Protein AF-A0AAJ5Z6G5-F1 (afdb_monomer)

Structure (mmCIF, N/CA/C/O backbone):
data_AF-A0AAJ5Z6G5-F1
#
_entry.id   AF-A0AAJ5Z6G5-F1
#
loop_
_atom_site.group_PDB
_atom_site.id
_atom_site.type_symbol
_atom_site.label_atom_id
_atom_site.label_alt_id
_atom_site.label_comp_id
_atom_site.label_asym_id
_atom_site.label_entity_id
_atom_site.label_seq_id
_atom_site.pdbx_PDB_ins_code
_atom_site.Cartn_x
_atom_site.Cartn_y
_atom_site.Cartn_z
_atom_site.occupancy
_atom_site.B_iso_or_equiv
_atom_site.auth_seq_id
_atom_site.auth_comp_id
_atom_site.auth_asym_id
_atom_site.auth_atom_id
_atom_site.pdbx_PDB_model_num
ATOM 1 N N . MET A 1 1 ? 10.972 -10.904 -25.137 1.00 47.44 1 MET A N 1
ATOM 2 C CA . MET A 1 1 ? 9.765 -10.351 -24.489 1.00 47.44 1 MET A CA 1
ATOM 3 C C . MET A 1 1 ? 9.739 -8.868 -24.802 1.00 47.44 1 MET A C 1
ATOM 5 O O . MET A 1 1 ? 10.786 -8.245 -24.732 1.00 47.44 1 MET A O 1
ATOM 9 N N . THR A 1 2 ? 8.621 -8.357 -25.310 1.00 58.56 2 THR A N 1
ATOM 10 C CA . THR A 1 2 ? 8.511 -7.000 -25.865 1.00 58.56 2 THR A CA 1
ATOM 11 C C . THR A 1 2 ? 7.917 -6.058 -24.829 1.00 58.56 2 THR A C 1
ATOM 13 O O . THR A 1 2 ? 6.742 -6.207 -24.490 1.00 58.56 2 THR A O 1
ATOM 16 N N . GLY A 1 3 ? 8.711 -5.098 -24.359 1.00 73.94 3 GLY A N 1
ATOM 17 C CA . GLY A 1 3 ? 8.247 -4.015 -23.501 1.00 73.94 3 GLY A CA 1
ATOM 18 C C . GLY A 1 3 ? 7.084 -3.230 -24.110 1.00 73.94 3 GLY A C 1
ATOM 19 O O . GLY A 1 3 ? 6.795 -3.304 -25.309 1.00 73.94 3 GLY A O 1
ATOM 20 N N . LEU A 1 4 ? 6.389 -2.469 -23.266 1.00 88.12 4 LEU A N 1
ATOM 21 C CA . LEU A 1 4 ? 5.262 -1.645 -23.700 1.00 88.12 4 LEU A CA 1
ATOM 22 C C . LEU A 1 4 ? 5.714 -0.627 -24.755 1.00 88.12 4 LEU A C 1
ATOM 24 O O . LEU A 1 4 ? 6.690 0.097 -24.558 1.00 88.12 4 LEU A O 1
ATOM 28 N N . THR A 1 5 ? 4.960 -0.508 -25.847 1.00 91.00 5 THR A N 1
ATOM 29 C CA . THR A 1 5 ? 5.143 0.576 -26.826 1.00 91.00 5 THR A CA 1
ATOM 30 C C . THR A 1 5 ? 4.895 1.940 -26.177 1.00 91.00 5 THR A C 1
ATOM 32 O O . THR A 1 5 ? 4.107 2.042 -25.236 1.00 91.00 5 THR A O 1
ATOM 35 N N . ALA A 1 6 ? 5.473 3.017 -26.721 1.00 90.56 6 ALA A N 1
ATOM 36 C CA . ALA A 1 6 ? 5.254 4.376 -26.209 1.00 90.56 6 ALA A CA 1
ATOM 37 C C . ALA A 1 6 ? 3.757 4.724 -26.076 1.00 90.56 6 ALA A C 1
ATOM 39 O O . ALA A 1 6 ? 3.320 5.249 -25.057 1.00 90.56 6 ALA A O 1
ATOM 40 N N . ARG A 1 7 ? 2.933 4.328 -27.058 1.00 94.00 7 ARG A N 1
ATOM 41 C CA . ARG A 1 7 ? 1.475 4.523 -27.013 1.00 94.00 7 ARG A CA 1
ATOM 42 C C . ARG A 1 7 ? 0.808 3.743 -25.875 1.00 94.00 7 ARG A C 1
ATOM 44 O O . ARG A 1 7 ? -0.137 4.248 -25.274 1.00 94.00 7 ARG A O 1
ATOM 51 N N . GLN A 1 8 ? 1.251 2.517 -25.595 1.00 94.06 8 GLN A N 1
ATOM 52 C CA . GLN A 1 8 ? 0.741 1.732 -24.465 1.00 94.06 8 GLN A CA 1
ATOM 53 C C . GLN A 1 8 ? 1.164 2.346 -23.129 1.00 94.06 8 GLN A C 1
ATOM 55 O O . GLN A 1 8 ? 0.327 2.442 -22.238 1.00 94.06 8 GLN A O 1
ATOM 60 N N . GLN A 1 9 ? 2.408 2.822 -23.017 1.00 93.56 9 GLN A N 1
ATOM 61 C CA . GLN A 1 9 ? 2.898 3.514 -21.823 1.00 93.56 9 GLN A CA 1
ATOM 62 C C . GLN A 1 9 ? 2.084 4.783 -21.541 1.00 93.56 9 GLN A C 1
ATOM 64 O O . GLN A 1 9 ? 1.585 4.944 -20.433 1.00 93.56 9 GLN A O 1
ATOM 69 N N . SER A 1 10 ? 1.844 5.635 -22.545 1.00 95.38 10 SER A N 1
ATOM 70 C CA . SER A 1 10 ? 1.017 6.839 -22.367 1.00 95.38 10 SER A CA 1
ATOM 71 C C . SER A 1 10 ? -0.416 6.511 -21.941 1.00 95.38 10 SER A C 1
ATOM 73 O O . SER A 1 10 ? -0.965 7.173 -21.067 1.00 95.38 10 SER A O 1
ATOM 75 N N . ARG A 1 11 ? -1.030 5.471 -22.521 1.00 96.56 11 ARG A N 1
ATOM 76 C CA . ARG A 1 11 ? -2.377 5.030 -22.118 1.00 96.56 11 ARG A CA 1
ATOM 77 C C . ARG A 1 11 ? -2.408 4.493 -20.689 1.00 96.56 11 ARG A C 1
ATOM 79 O O . ARG A 1 11 ? -3.388 4.728 -19.992 1.00 96.56 11 ARG A O 1
ATOM 86 N N . LEU A 1 12 ? -1.364 3.776 -20.278 1.00 95.62 12 LEU A N 1
ATOM 87 C CA . LEU A 1 12 ? -1.222 3.263 -18.919 1.00 95.62 12 LEU A CA 1
ATOM 88 C C . LEU A 1 12 ? -1.088 4.408 -17.910 1.00 95.62 12 LEU A C 1
ATOM 90 O O . LEU A 1 12 ? -1.819 4.412 -16.928 1.00 95.62 12 LEU A O 1
ATOM 94 N N . VAL A 1 13 ? -0.233 5.398 -18.192 1.00 96.81 13 VAL A N 1
ATOM 95 C CA . VAL A 1 13 ? -0.096 6.625 -17.384 1.00 96.81 13 VAL A CA 1
ATOM 96 C C . VAL A 1 13 ? -1.446 7.320 -17.233 1.00 96.81 13 VAL A C 1
ATOM 98 O O . VAL A 1 13 ? -1.912 7.511 -16.119 1.00 96.81 13 VAL A O 1
ATOM 101 N N . MET A 1 14 ? -2.133 7.608 -18.345 1.00 97.38 14 MET A N 1
ATOM 102 C CA . MET A 1 14 ? -3.446 8.266 -18.304 1.00 97.38 14 MET A CA 1
ATOM 103 C C . MET A 1 14 ? -4.472 7.486 -17.475 1.00 97.38 14 MET A C 1
ATOM 105 O O . MET A 1 14 ? -5.251 8.084 -16.739 1.00 97.38 14 MET A O 1
ATOM 109 N N . TYR A 1 15 ? -4.489 6.157 -17.607 1.00 97.00 15 TYR A N 1
ATOM 110 C CA . TYR A 1 15 ? -5.384 5.303 -16.832 1.00 97.00 15 TYR A CA 1
ATOM 111 C C . TYR A 1 15 ? -5.065 5.360 -15.334 1.00 97.00 15 TYR A C 1
ATOM 113 O O . TYR A 1 15 ? -5.980 5.506 -14.527 1.00 97.00 15 TYR A O 1
ATOM 121 N N . LEU A 1 16 ? -3.786 5.242 -14.965 1.00 96.88 16 LEU A N 1
ATOM 122 C CA . LEU A 1 16 ? -3.355 5.244 -13.568 1.00 96.88 16 LEU A CA 1
ATOM 123 C C . LEU A 1 16 ? -3.568 6.617 -12.923 1.00 96.88 16 LEU A C 1
ATOM 125 O O . LEU A 1 16 ? -4.100 6.679 -11.819 1.00 96.88 16 LEU A O 1
ATOM 129 N N . ASP A 1 17 ? -3.252 7.708 -13.619 1.00 97.81 17 ASP A N 1
ATOM 130 C CA . ASP A 1 17 ? -3.491 9.068 -13.127 1.00 97.81 17 ASP A CA 1
ATOM 131 C C . ASP A 1 17 ? -4.982 9.332 -12.887 1.00 97.81 17 ASP A C 1
ATOM 133 O O . ASP A 1 17 ? -5.357 9.855 -11.836 1.00 97.81 17 ASP A O 1
ATOM 137 N N . ASP A 1 18 ? -5.850 8.928 -13.819 1.00 97.88 18 ASP A N 1
ATOM 138 C CA . ASP A 1 18 ? -7.299 9.047 -13.641 1.00 97.88 18 ASP A CA 1
ATOM 139 C C . ASP A 1 18 ? -7.808 8.180 -12.480 1.00 97.88 18 ASP A C 1
ATOM 141 O O . ASP A 1 18 ? -8.630 8.629 -11.678 1.00 97.88 18 ASP A O 1
ATOM 145 N N . ALA A 1 19 ? -7.309 6.948 -12.351 1.00 96.56 19 ALA A N 1
ATOM 146 C CA . ALA A 1 19 ? -7.708 6.048 -11.275 1.00 96.56 19 ALA A CA 1
ATOM 147 C C . ALA A 1 19 ? -7.301 6.588 -9.892 1.00 96.56 19 ALA A C 1
ATOM 149 O O . ALA A 1 19 ? -8.124 6.604 -8.974 1.00 96.56 19 ALA A O 1
ATOM 150 N N . LEU A 1 20 ? -6.080 7.114 -9.756 1.00 95.31 20 LEU A N 1
ATOM 151 C CA . LEU A 1 20 ? -5.605 7.738 -8.518 1.00 95.31 20 LEU A CA 1
ATOM 152 C C . LEU A 1 20 ? -6.341 9.043 -8.207 1.00 95.31 20 LEU A C 1
ATOM 154 O O . LEU A 1 20 ? -6.686 9.300 -7.054 1.00 95.31 20 LEU A O 1
ATOM 158 N N . LEU A 1 21 ? -6.661 9.845 -9.223 1.00 96.50 21 LEU A N 1
ATOM 159 C CA . LEU A 1 21 ? -7.467 11.050 -9.044 1.00 96.50 21 LEU A CA 1
ATOM 160 C C . LEU A 1 21 ? -8.891 10.717 -8.580 1.00 96.50 21 LEU A C 1
ATOM 162 O O . LEU A 1 21 ? -9.438 11.407 -7.714 1.00 96.50 21 LEU A O 1
ATOM 166 N N . ARG A 1 22 ? -9.500 9.657 -9.126 1.00 95.94 22 ARG A N 1
ATOM 167 C CA . ARG A 1 22 ? -10.795 9.147 -8.655 1.00 95.94 22 ARG A CA 1
ATOM 168 C C . ARG A 1 22 ? -10.715 8.685 -7.205 1.00 95.94 22 ARG A C 1
ATOM 170 O O . ARG A 1 22 ? -11.597 9.047 -6.428 1.00 95.94 22 ARG A O 1
ATOM 177 N N . MET A 1 23 ? -9.652 7.971 -6.837 1.00 96.56 23 MET A N 1
ATOM 178 C CA . MET A 1 23 ? -9.413 7.531 -5.462 1.00 96.56 23 MET A CA 1
ATOM 179 C C . MET A 1 23 ? -9.305 8.721 -4.498 1.00 96.56 23 MET A C 1
ATOM 181 O O . MET A 1 23 ? -10.025 8.778 -3.505 1.00 96.56 23 MET A O 1
ATOM 185 N N . ALA A 1 24 ? -8.501 9.732 -4.839 1.00 95.12 24 ALA A N 1
ATOM 186 C CA . ALA A 1 24 ? -8.328 10.936 -4.026 1.00 95.12 24 ALA A CA 1
ATOM 187 C C . ALA A 1 24 ? -9.642 11.715 -3.833 1.00 95.12 24 ALA A C 1
ATOM 189 O O . ALA A 1 24 ? -9.980 12.115 -2.718 1.00 95.12 24 ALA A O 1
ATOM 190 N N . ARG A 1 25 ? -10.426 11.897 -4.905 1.00 95.69 25 ARG A N 1
ATOM 191 C CA . ARG A 1 25 ? -11.738 12.566 -4.834 1.00 95.69 25 ARG A CA 1
ATOM 192 C C . ARG A 1 25 ? -12.724 11.793 -3.966 1.00 95.69 25 ARG A C 1
ATOM 194 O O . ARG A 1 25 ? -13.440 12.397 -3.173 1.00 95.69 25 ARG A O 1
ATOM 201 N N . ALA A 1 26 ? -12.770 10.473 -4.118 1.00 95.81 26 ALA A N 1
ATOM 202 C CA . ALA A 1 26 ? -13.645 9.624 -3.322 1.00 95.81 26 ALA A CA 1
ATOM 203 C C . ALA A 1 26 ? -13.245 9.643 -1.836 1.00 95.81 26 ALA A C 1
ATOM 205 O O . ALA A 1 26 ? -14.113 9.735 -0.973 1.00 95.81 26 ALA A O 1
ATOM 206 N N . PHE A 1 27 ? -11.944 9.664 -1.537 1.00 96.12 27 PHE A N 1
ATOM 207 C CA . PHE A 1 27 ? -11.436 9.780 -0.171 1.00 96.12 27 PHE A CA 1
ATOM 208 C C . PHE A 1 27 ? -11.771 11.134 0.471 1.00 96.12 27 PHE A C 1
ATOM 210 O O . PHE A 1 27 ? -12.129 11.191 1.647 1.00 96.12 27 PHE A O 1
ATOM 217 N N . GLN A 1 28 ? -11.704 12.239 -0.279 1.00 95.06 28 GLN A N 1
ATOM 218 C CA . GLN A 1 28 ? -12.118 13.559 0.221 1.00 95.06 28 GLN A CA 1
ATOM 219 C C . GLN A 1 28 ? -13.604 13.597 0.590 1.00 95.06 28 GLN A C 1
ATOM 221 O O . GLN A 1 28 ? -13.978 14.219 1.581 1.00 95.06 28 GLN A O 1
ATOM 226 N N . LYS A 1 29 ? -14.435 12.894 -0.181 1.00 94.88 29 LYS A N 1
ATOM 227 C CA . LYS A 1 29 ? -15.884 12.813 0.021 1.00 94.88 29 LYS A CA 1
ATOM 228 C C . LYS A 1 29 ? -16.319 11.728 1.002 1.00 94.88 29 LYS A C 1
ATOM 230 O O . LYS A 1 29 ? -17.511 11.570 1.206 1.00 94.88 29 LYS A O 1
ATOM 235 N N . ARG A 1 30 ? -15.393 10.988 1.623 1.00 94.44 30 ARG A N 1
ATOM 236 C CA . ARG A 1 30 ? -15.702 9.796 2.438 1.00 94.44 30 ARG A CA 1
ATOM 237 C C . ARG A 1 30 ? -16.688 10.016 3.589 1.00 94.44 30 ARG A C 1
ATOM 239 O O . ARG A 1 30 ? -17.301 9.061 4.031 1.00 94.44 30 ARG A O 1
ATOM 246 N N . HIS A 1 31 ? -16.818 11.252 4.067 1.00 91.62 31 HIS A N 1
ATOM 247 C CA . HIS A 1 31 ? -17.736 11.617 5.152 1.00 91.62 31 HIS A CA 1
ATOM 248 C C . HIS A 1 31 ? -19.178 11.844 4.675 1.00 91.62 31 HIS A C 1
ATOM 250 O O . HIS A 1 31 ? -20.065 12.060 5.496 1.00 91.62 31 HIS A O 1
ATOM 256 N N . GLU A 1 32 ? -19.420 11.855 3.360 1.00 91.81 32 GLU A N 1
ATOM 257 C CA . GLU A 1 32 ? -20.771 11.900 2.800 1.00 91.81 32 GLU A CA 1
ATOM 258 C C . GLU A 1 32 ? -21.452 10.529 3.001 1.00 91.81 32 GLU A C 1
ATOM 260 O O . GLU A 1 32 ? -20.805 9.500 2.808 1.00 91.81 32 GLU A O 1
ATOM 265 N N . PRO A 1 33 ? -22.749 10.479 3.355 1.00 83.31 33 PRO A N 1
ATOM 266 C CA . PRO A 1 33 ? -23.426 9.241 3.762 1.00 83.31 33 PRO A CA 1
ATOM 267 C C . PRO A 1 33 ? -23.450 8.152 2.677 1.00 83.31 33 PRO A C 1
ATOM 269 O O . PRO A 1 33 ? -23.381 6.971 2.997 1.00 83.31 33 PRO A O 1
ATOM 272 N N . ASP A 1 34 ? -23.488 8.546 1.401 1.00 86.88 34 ASP A N 1
ATOM 273 C CA . ASP A 1 34 ? -23.478 7.632 0.249 1.00 86.88 34 ASP A CA 1
ATOM 274 C C . ASP A 1 34 ? -22.084 7.516 -0.401 1.00 86.88 34 ASP A C 1
ATOM 276 O O . ASP A 1 34 ? -21.945 7.081 -1.550 1.00 86.88 34 ASP A O 1
ATOM 280 N N . ALA A 1 35 ? -21.026 7.958 0.289 1.00 91.38 35 ALA A N 1
ATOM 281 C CA . ALA A 1 35 ? -19.682 7.936 -0.265 1.00 91.38 35 ALA A CA 1
ATOM 282 C C . ALA A 1 35 ? -19.175 6.496 -0.451 1.00 91.38 35 ALA A C 1
ATOM 284 O O . ALA A 1 35 ? -19.247 5.681 0.468 1.00 91.38 35 ALA A O 1
ATOM 285 N N . PRO A 1 36 ? -18.543 6.177 -1.595 1.00 91.31 36 PRO A N 1
ATOM 286 C CA . PRO A 1 36 ? -18.096 4.815 -1.881 1.00 91.31 36 PRO A CA 1
ATOM 287 C C . PRO A 1 36 ? -16.959 4.336 -0.968 1.00 91.31 36 PRO A C 1
ATOM 289 O O . PRO A 1 36 ? -16.735 3.136 -0.866 1.00 91.31 36 PRO A O 1
ATOM 292 N N . LEU A 1 37 ? -16.229 5.254 -0.323 1.00 95.31 37 LEU A N 1
ATOM 293 C CA . LEU A 1 37 ? -15.090 4.949 0.553 1.00 95.31 37 LEU A CA 1
ATOM 294 C C . LEU A 1 37 ? -15.379 5.322 2.013 1.00 95.31 37 LEU A C 1
ATOM 296 O O . LEU A 1 37 ? -14.479 5.783 2.711 1.00 95.31 37 LEU A O 1
ATOM 300 N N . HIS A 1 38 ? -16.629 5.186 2.462 1.00 93.81 38 HIS A N 1
ATOM 301 C CA . HIS A 1 38 ? -17.046 5.571 3.815 1.00 93.81 38 HIS A CA 1
ATOM 302 C C . HIS A 1 38 ? -16.352 4.753 4.921 1.00 93.81 38 HIS A C 1
ATOM 304 O O . HIS A 1 38 ? -16.105 5.267 6.010 1.00 93.81 38 HIS A O 1
ATOM 310 N N . THR A 1 39 ? -15.982 3.497 4.647 1.00 94.94 39 THR A N 1
ATOM 311 C CA . THR A 1 39 ? -15.307 2.615 5.615 1.00 94.94 39 THR A CA 1
ATOM 312 C C . THR A 1 39 ? -13.856 2.331 5.237 1.00 94.94 39 THR A C 1
ATOM 314 O O . THR A 1 39 ? -13.467 2.415 4.067 1.00 94.94 39 THR A O 1
ATOM 317 N N . LEU A 1 40 ? -13.049 1.946 6.233 1.00 96.62 40 LEU A N 1
ATOM 318 C CA . LEU A 1 40 ? -11.653 1.554 6.025 1.00 96.62 40 LEU A CA 1
ATOM 319 C C . LEU A 1 40 ? -11.546 0.332 5.100 1.00 96.62 40 LEU A C 1
ATOM 321 O O . LEU A 1 40 ? -10.691 0.298 4.216 1.00 96.62 40 LEU A O 1
ATOM 325 N N . ARG A 1 41 ? -12.453 -0.641 5.250 1.00 95.75 41 ARG A N 1
ATOM 326 C CA . ARG A 1 41 ? -12.556 -1.802 4.356 1.00 95.75 41 ARG A CA 1
ATOM 327 C C . ARG A 1 41 ? -12.753 -1.368 2.904 1.00 95.75 41 ARG A C 1
ATOM 329 O O . ARG A 1 41 ? -11.987 -1.786 2.040 1.00 95.75 41 ARG A O 1
ATOM 336 N N . ALA A 1 42 ? -13.745 -0.513 2.644 1.00 95.81 42 ALA A N 1
ATOM 337 C CA . ALA A 1 42 ? -14.048 -0.043 1.295 1.00 95.81 42 ALA A CA 1
ATOM 338 C C . ALA A 1 42 ? -12.877 0.744 0.683 1.00 95.81 42 ALA A C 1
ATOM 340 O O . ALA A 1 42 ? -12.562 0.582 -0.497 1.00 95.81 42 ALA A O 1
ATOM 341 N N . PHE A 1 43 ? -12.191 1.554 1.496 1.00 97.62 43 PHE A N 1
ATOM 342 C CA . PHE A 1 43 ? -10.971 2.253 1.096 1.00 97.62 43 PHE A CA 1
ATOM 343 C C . PHE A 1 43 ? -9.855 1.298 0.668 1.00 97.62 43 PHE A C 1
ATOM 345 O O . PHE A 1 43 ? -9.283 1.466 -0.408 1.00 97.62 43 PHE A O 1
ATOM 352 N N . LEU A 1 44 ? -9.555 0.290 1.486 1.00 97.69 44 LEU A N 1
ATOM 353 C CA . LEU A 1 44 ? -8.501 -0.681 1.201 1.00 97.69 44 LEU A CA 1
ATOM 354 C C . LEU A 1 44 ? -8.839 -1.542 -0.030 1.00 97.69 44 LEU A C 1
ATOM 356 O O . LEU A 1 44 ? -7.993 -1.724 -0.905 1.00 97.69 44 LEU A O 1
ATOM 360 N N . ASP A 1 45 ? -10.093 -1.974 -0.175 1.00 97.12 45 ASP A N 1
ATOM 361 C CA . ASP A 1 45 ? -10.556 -2.745 -1.337 1.00 97.12 45 ASP A CA 1
ATOM 362 C C . ASP A 1 45 ? -10.430 -1.971 -2.650 1.00 97.12 45 ASP A C 1
ATOM 364 O O . ASP A 1 45 ? -10.039 -2.532 -3.680 1.00 97.12 45 ASP A O 1
ATOM 368 N N . ALA A 1 46 ? -10.711 -0.667 -2.620 1.00 97.31 46 ALA A N 1
ATOM 369 C CA . ALA A 1 46 ? -10.628 0.192 -3.794 1.00 97.31 46 ALA A CA 1
ATOM 370 C C . ALA A 1 46 ? -9.196 0.319 -4.356 1.00 97.31 46 ALA A C 1
ATOM 372 O O . ALA A 1 46 ? -9.021 0.641 -5.536 1.00 97.31 46 ALA A O 1
ATOM 373 N N . TRP A 1 47 ? -8.160 -0.004 -3.573 1.00 97.06 47 TRP A N 1
ATOM 374 C CA . TRP A 1 47 ? -6.779 -0.060 -4.058 1.00 97.06 47 TRP A CA 1
ATOM 375 C C . TRP A 1 47 ? -6.451 -1.324 -4.858 1.00 97.06 47 TRP A C 1
ATOM 377 O O . TRP A 1 47 ? -5.563 -1.281 -5.712 1.00 97.06 47 TRP A O 1
ATOM 387 N N . SER A 1 48 ? -7.179 -2.424 -4.656 1.00 96.31 48 SER A N 1
ATOM 388 C CA . SER A 1 48 ? -6.947 -3.710 -5.331 1.00 96.31 48 SER A CA 1
ATOM 389 C C . SER A 1 48 ? -6.799 -3.620 -6.860 1.00 96.31 48 SER A C 1
ATOM 391 O O . SER A 1 48 ? -5.779 -4.089 -7.385 1.00 96.31 48 SER A O 1
ATOM 393 N N . PRO A 1 49 ? -7.715 -2.977 -7.616 1.00 96.50 49 PRO A N 1
ATOM 394 C CA . PRO A 1 49 ? -7.551 -2.838 -9.064 1.00 96.50 49 PRO A CA 1
ATOM 395 C C . PRO A 1 49 ? -6.311 -2.017 -9.452 1.00 96.50 49 PRO A C 1
ATOM 397 O O . PRO A 1 49 ? -5.668 -2.320 -10.458 1.00 96.50 49 PRO A O 1
ATOM 400 N N . ASN A 1 50 ? -5.938 -1.013 -8.654 1.00 96.44 50 ASN A N 1
ATOM 401 C CA . ASN A 1 50 ? -4.771 -0.164 -8.908 1.00 96.44 50 ASN A CA 1
ATOM 402 C C . ASN A 1 50 ? -3.469 -0.948 -8.711 1.00 96.44 50 ASN A C 1
ATOM 404 O O . ASN A 1 50 ? -2.620 -0.978 -9.604 1.00 96.44 50 ASN A O 1
ATOM 408 N N . VAL A 1 51 ? -3.353 -1.663 -7.588 1.00 97.38 51 VAL A N 1
ATOM 409 C CA . VAL A 1 51 ? -2.213 -2.545 -7.302 1.00 97.38 51 VAL A CA 1
ATOM 410 C C . VAL A 1 51 ? -2.087 -3.617 -8.381 1.00 97.38 51 VAL A C 1
ATOM 412 O O . VAL A 1 51 ? -0.987 -3.860 -8.874 1.00 97.38 51 VAL A O 1
ATOM 415 N N . ARG A 1 52 ? -3.197 -4.219 -8.825 1.00 97.38 52 ARG A N 1
ATOM 416 C CA . ARG A 1 52 ? -3.190 -5.234 -9.891 1.00 97.38 52 ARG A CA 1
ATOM 417 C C . ARG A 1 52 ? -2.640 -4.698 -11.212 1.00 97.38 52 ARG A C 1
ATOM 419 O O . ARG A 1 52 ? -1.819 -5.364 -11.839 1.00 97.38 52 ARG A O 1
ATOM 426 N N . VAL A 1 53 ? -3.035 -3.496 -11.629 1.00 96.81 53 VAL A N 1
ATOM 427 C CA . VAL A 1 53 ? -2.529 -2.894 -12.876 1.00 96.81 53 VAL A CA 1
ATOM 428 C C . VAL A 1 53 ? -1.050 -2.518 -12.755 1.00 96.81 53 VAL A C 1
ATOM 430 O O . VAL A 1 53 ? -0.256 -2.861 -13.634 1.00 96.81 53 VAL A O 1
ATOM 433 N N . VAL A 1 54 ? -0.646 -1.888 -11.649 1.00 96.88 54 VAL A N 1
ATOM 434 C CA . VAL A 1 54 ? 0.761 -1.524 -11.406 1.00 96.88 54 VAL A CA 1
ATOM 435 C C . VAL A 1 54 ? 1.651 -2.768 -11.368 1.00 96.88 54 VAL A C 1
ATOM 437 O O . VAL A 1 54 ? 2.687 -2.812 -12.028 1.00 96.88 54 VAL A O 1
ATOM 440 N N . THR A 1 55 ? 1.222 -3.829 -10.683 1.00 95.44 55 THR A N 1
ATOM 441 C CA . THR A 1 55 ? 1.979 -5.089 -10.584 1.00 95.44 55 THR A CA 1
ATOM 442 C C . THR A 1 55 ? 1.962 -5.937 -11.855 1.00 95.44 55 THR A C 1
ATOM 444 O O . THR A 1 55 ? 2.825 -6.797 -12.023 1.00 95.44 55 THR A O 1
ATOM 447 N N . SER A 1 56 ? 1.046 -5.665 -12.783 1.00 94.00 56 SER A N 1
ATOM 448 C CA . SER A 1 56 ? 1.044 -6.267 -14.122 1.00 94.00 56 SER A CA 1
ATOM 449 C C . SER A 1 56 ? 1.910 -5.491 -15.121 1.00 94.00 56 SER A C 1
ATOM 451 O O . SER A 1 56 ? 2.101 -5.939 -16.250 1.00 94.00 56 SER A O 1
ATOM 453 N N . THR A 1 57 ? 2.429 -4.319 -14.736 1.00 93.25 57 THR A N 1
ATOM 454 C CA . THR A 1 57 ? 3.295 -3.516 -15.606 1.00 93.25 57 THR A CA 1
ATOM 455 C C . THR A 1 57 ? 4.650 -4.219 -15.775 1.00 93.25 57 THR A C 1
ATOM 457 O O . THR A 1 57 ? 5.298 -4.509 -14.759 1.00 93.25 57 THR A O 1
ATOM 460 N N . PRO A 1 58 ? 5.090 -4.493 -17.024 1.00 90.12 58 PRO A N 1
ATOM 461 C CA . PRO A 1 58 ? 6.376 -5.131 -17.301 1.00 90.12 58 PRO A CA 1
ATOM 462 C C . PRO A 1 58 ? 7.557 -4.328 -16.751 1.00 90.12 58 PRO A C 1
ATOM 464 O O . PRO A 1 58 ? 7.538 -3.100 -16.773 1.00 90.12 58 PRO A O 1
ATOM 467 N N . GLN A 1 59 ? 8.613 -5.003 -16.302 1.00 87.88 59 GLN A N 1
ATOM 468 C CA . GLN A 1 59 ? 9.813 -4.361 -15.741 1.00 87.88 59 GLN A CA 1
ATOM 469 C C . GLN A 1 59 ? 11.085 -4.661 -16.547 1.00 87.88 59 GLN A C 1
ATOM 471 O O . GLN A 1 59 ? 12.194 -4.456 -16.065 1.00 87.88 59 GLN A O 1
ATOM 476 N N . ASP A 1 60 ? 10.920 -5.141 -17.777 1.00 84.56 60 ASP A N 1
ATOM 477 C CA . ASP A 1 60 ? 11.995 -5.526 -18.694 1.00 84.56 60 ASP A CA 1
ATOM 478 C C . ASP A 1 60 ? 12.802 -4.330 -19.221 1.00 84.56 60 ASP A C 1
ATOM 480 O O . ASP A 1 60 ? 13.939 -4.486 -19.658 1.00 84.56 60 ASP A O 1
ATOM 484 N N . THR A 1 61 ? 12.238 -3.120 -19.170 1.00 88.94 61 THR A N 1
ATOM 485 C CA . THR A 1 61 ? 12.913 -1.892 -19.606 1.00 88.94 61 THR A CA 1
ATOM 486 C C . THR A 1 61 ? 13.031 -0.884 -18.468 1.00 88.94 61 THR A C 1
ATOM 488 O O . THR A 1 61 ? 12.179 -0.831 -17.583 1.00 88.94 61 THR A O 1
ATOM 491 N N . ALA A 1 62 ? 14.046 -0.014 -18.524 1.00 88.81 62 ALA A N 1
ATOM 492 C CA . ALA A 1 62 ? 14.222 1.076 -17.556 1.00 88.81 62 ALA A CA 1
ATOM 493 C C . ALA A 1 62 ? 12.990 1.989 -17.461 1.00 88.81 62 ALA A C 1
ATOM 495 O O . ALA A 1 62 ? 12.595 2.370 -16.363 1.00 88.81 62 ALA A O 1
ATOM 496 N N . ALA A 1 63 ? 12.348 2.290 -18.594 1.00 89.94 63 ALA A N 1
ATOM 497 C CA . ALA A 1 63 ? 11.166 3.146 -18.629 1.00 89.94 63 ALA A CA 1
ATOM 498 C C . ALA A 1 63 ? 9.964 2.504 -17.921 1.00 89.94 63 ALA A C 1
ATOM 500 O O . ALA A 1 63 ? 9.313 3.145 -17.099 1.00 89.94 63 ALA A O 1
ATOM 501 N N . THR A 1 64 ? 9.672 1.233 -18.207 1.00 91.88 64 THR A N 1
ATOM 502 C CA . THR A 1 64 ? 8.515 0.547 -17.616 1.00 91.88 64 THR A CA 1
ATOM 503 C C . THR A 1 64 ? 8.756 0.142 -16.160 1.00 91.88 64 THR A C 1
ATOM 505 O O . THR A 1 64 ? 7.827 0.203 -15.355 1.00 91.88 64 THR A O 1
ATOM 508 N N . ALA A 1 65 ? 10.002 -0.177 -15.789 1.00 92.25 65 ALA A N 1
ATOM 509 C CA . ALA A 1 65 ? 10.399 -0.366 -14.397 1.00 92.25 65 ALA A CA 1
ATOM 510 C C . ALA A 1 65 ? 10.220 0.929 -13.588 1.00 92.25 65 ALA A C 1
ATOM 512 O O . ALA A 1 65 ? 9.524 0.911 -12.577 1.00 92.25 65 ALA A O 1
ATOM 513 N N . ALA A 1 66 ? 10.743 2.062 -14.073 1.00 92.94 66 ALA A N 1
ATOM 514 C CA . ALA A 1 66 ? 10.587 3.358 -13.409 1.00 92.94 66 ALA A CA 1
ATOM 515 C C . ALA A 1 66 ? 9.113 3.776 -13.279 1.00 92.94 66 ALA A C 1
ATOM 517 O O . ALA A 1 66 ? 8.703 4.292 -12.241 1.00 92.94 66 ALA A O 1
ATOM 518 N N . LEU A 1 67 ? 8.302 3.509 -14.308 1.00 94.75 67 LEU A N 1
ATOM 519 C CA . LEU A 1 67 ? 6.862 3.759 -14.282 1.00 94.75 67 LEU A CA 1
ATOM 520 C C . LEU A 1 67 ? 6.174 2.978 -13.157 1.00 94.75 67 LEU A C 1
ATOM 522 O O . LEU A 1 67 ? 5.437 3.550 -12.355 1.00 94.75 67 LEU A O 1
ATOM 526 N N . ARG A 1 68 ? 6.430 1.668 -13.084 1.00 95.25 68 ARG A N 1
ATOM 527 C CA . ARG A 1 68 ? 5.885 0.816 -12.027 1.00 95.25 68 ARG A CA 1
ATOM 528 C C . ARG A 1 68 ? 6.344 1.271 -10.648 1.00 95.25 68 ARG A C 1
ATOM 530 O O . ARG A 1 68 ? 5.516 1.355 -9.746 1.00 95.25 68 ARG A O 1
ATOM 537 N N . ASP A 1 69 ? 7.628 1.572 -10.499 1.00 96.06 69 ASP A N 1
ATOM 538 C CA . ASP A 1 69 ? 8.217 1.998 -9.232 1.00 96.06 69 ASP A CA 1
ATOM 539 C C . ASP A 1 69 ? 7.575 3.308 -8.738 1.00 96.06 69 ASP A C 1
ATOM 541 O O . ASP A 1 69 ? 7.213 3.420 -7.566 1.00 96.06 69 ASP A O 1
ATOM 545 N N . ALA A 1 70 ? 7.349 4.274 -9.636 1.00 96.31 70 ALA A N 1
ATOM 546 C CA . ALA A 1 70 ? 6.704 5.545 -9.309 1.00 96.31 70 ALA A CA 1
ATOM 547 C C . ALA A 1 70 ? 5.261 5.364 -8.809 1.00 96.31 70 ALA A C 1
ATOM 549 O O . ALA A 1 70 ? 4.890 5.928 -7.777 1.00 96.31 70 ALA A O 1
ATOM 550 N N . TYR A 1 71 ? 4.452 4.558 -9.505 1.00 97.81 71 TYR A N 1
ATOM 551 C CA . TYR A 1 71 ? 3.066 4.320 -9.095 1.00 97.81 71 TYR A CA 1
ATOM 552 C C . TYR A 1 71 ? 2.951 3.416 -7.871 1.00 97.81 71 TYR A C 1
ATOM 554 O O . TYR A 1 71 ? 2.074 3.644 -7.045 1.00 97.81 71 TYR A O 1
ATOM 562 N N . LEU A 1 72 ? 3.835 2.429 -7.706 1.00 97.50 72 LEU A N 1
ATOM 563 C CA . LEU A 1 72 ? 3.856 1.602 -6.500 1.00 97.50 72 LEU A CA 1
ATOM 564 C C . LEU A 1 72 ? 4.206 2.443 -5.266 1.00 97.50 72 LEU A C 1
ATOM 566 O O . LEU A 1 72 ? 3.597 2.272 -4.211 1.00 97.50 72 LEU A O 1
ATOM 570 N N . MET A 1 73 ? 5.139 3.389 -5.408 1.00 97.31 73 MET A N 1
ATOM 571 C CA . MET A 1 73 ? 5.502 4.310 -4.329 1.00 97.31 73 MET A CA 1
ATOM 572 C C . MET A 1 73 ? 4.343 5.237 -3.993 1.00 97.31 73 MET A C 1
ATOM 574 O O . MET A 1 73 ? 4.030 5.435 -2.824 1.00 97.31 73 MET A O 1
ATOM 578 N N . ARG A 1 74 ? 3.663 5.750 -5.021 1.00 97.38 74 ARG A N 1
ATOM 579 C CA . ARG A 1 74 ? 2.478 6.578 -4.831 1.00 97.38 74 ARG A CA 1
ATOM 580 C C . ARG A 1 74 ? 1.337 5.823 -4.148 1.00 97.38 74 ARG A C 1
ATOM 582 O O . ARG A 1 74 ? 0.734 6.374 -3.242 1.00 97.38 74 ARG A O 1
ATOM 589 N N . ILE A 1 75 ? 1.073 4.572 -4.532 1.00 97.94 75 ILE A N 1
ATOM 590 C CA . ILE A 1 75 ? 0.065 3.736 -3.864 1.00 97.94 75 ILE A CA 1
ATOM 591 C C . ILE A 1 75 ? 0.421 3.539 -2.390 1.00 97.94 75 ILE A C 1
ATOM 593 O O . ILE A 1 75 ? -0.453 3.685 -1.549 1.00 97.94 75 ILE A O 1
ATOM 597 N N . MET A 1 76 ? 1.679 3.222 -2.064 1.00 97.50 76 MET A N 1
ATOM 598 C CA . MET A 1 76 ? 2.096 3.049 -0.667 1.00 97.50 76 MET A CA 1
ATOM 599 C C . MET A 1 76 ? 1.871 4.325 0.156 1.00 97.50 76 MET A C 1
ATOM 601 O O . MET A 1 76 ? 1.297 4.256 1.243 1.00 97.50 76 MET A O 1
ATOM 605 N N . SER A 1 77 ? 2.280 5.474 -0.384 1.00 97.06 77 SER A N 1
ATOM 606 C CA . SER A 1 77 ? 2.110 6.777 0.261 1.00 97.06 77 SER A CA 1
ATOM 607 C C . SER A 1 77 ? 0.625 7.116 0.447 1.00 97.06 77 SER A C 1
ATOM 609 O O . SER A 1 77 ? 0.152 7.216 1.576 1.00 97.06 77 SER A O 1
ATOM 611 N N . ASP A 1 78 ? -0.155 7.140 -0.641 1.00 97.50 78 ASP A N 1
ATOM 612 C CA . ASP A 1 78 ? -1.580 7.496 -0.616 1.00 97.50 78 ASP A CA 1
ATOM 613 C C . ASP A 1 78 ? -2.404 6.508 0.249 1.00 97.50 78 ASP A C 1
ATOM 615 O O . ASP A 1 78 ? -3.356 6.906 0.925 1.00 97.50 78 ASP A O 1
ATOM 619 N N . MET A 1 79 ? -2.052 5.214 0.257 1.00 97.75 79 MET A N 1
ATOM 620 C CA . MET A 1 79 ? -2.720 4.198 1.078 1.00 97.75 79 MET A CA 1
ATOM 621 C C . MET A 1 79 ? -2.398 4.376 2.564 1.00 97.75 79 MET A C 1
ATOM 623 O O . MET A 1 79 ? -3.325 4.425 3.371 1.00 97.75 79 MET A O 1
ATOM 627 N N . SER A 1 80 ? -1.119 4.490 2.937 1.00 96.94 80 SER A N 1
ATOM 628 C CA . SER A 1 80 ? -0.715 4.653 4.342 1.00 96.94 80 SER A CA 1
ATOM 629 C C . SER A 1 80 ? -1.209 5.975 4.937 1.00 96.94 80 SER A C 1
ATOM 631 O O . SER A 1 80 ? -1.703 5.992 6.067 1.00 96.94 80 SER A O 1
ATOM 633 N N . GLU A 1 81 ? -1.184 7.063 4.160 1.00 96.38 81 GLU A N 1
ATOM 634 C CA . GLU A 1 81 ? -1.753 8.346 4.569 1.00 96.38 81 GLU A CA 1
ATOM 635 C C . GLU A 1 81 ? -3.278 8.279 4.709 1.00 96.38 81 GLU A C 1
ATOM 637 O O . GLU A 1 81 ? -3.842 8.764 5.696 1.00 96.38 81 GLU A O 1
ATOM 642 N N . GLY A 1 82 ? -3.953 7.632 3.756 1.00 97.00 82 GLY A N 1
ATOM 643 C CA . GLY A 1 82 ? -5.406 7.508 3.754 1.00 97.00 82 GLY A CA 1
ATOM 644 C C . GLY A 1 82 ? -5.959 6.666 4.905 1.00 97.00 82 GLY A C 1
ATOM 645 O O . GLY A 1 82 ? -6.993 7.037 5.460 1.00 97.00 82 GLY A O 1
ATOM 646 N N . VAL A 1 83 ? -5.261 5.601 5.329 1.00 98.00 83 VAL A N 1
ATOM 647 C CA . VAL A 1 83 ? -5.658 4.766 6.486 1.00 98.00 83 VAL A CA 1
ATOM 648 C C . VAL A 1 83 ? -5.881 5.617 7.738 1.00 98.00 83 VAL A C 1
ATOM 650 O O . VAL A 1 83 ? -6.879 5.443 8.436 1.00 98.00 83 VAL A O 1
ATOM 653 N N . VAL A 1 84 ? -5.017 6.606 7.983 1.00 96.31 84 VAL A N 1
ATOM 654 C CA . VAL A 1 84 ? -5.115 7.476 9.168 1.00 96.31 84 VAL A CA 1
ATOM 655 C C . VAL A 1 84 ? -6.358 8.369 9.151 1.00 96.31 84 VAL A C 1
ATOM 657 O O . VAL A 1 84 ? -6.810 8.844 10.190 1.00 96.31 84 VAL A O 1
ATOM 660 N N . GLY A 1 85 ? -6.965 8.557 7.979 1.00 95.25 85 GLY A N 1
ATOM 661 C CA . GLY A 1 85 ? -8.224 9.273 7.816 1.00 95.25 85 GLY A CA 1
ATOM 662 C C . GLY A 1 85 ? -9.470 8.515 8.280 1.00 95.25 85 GLY A C 1
ATOM 663 O O . GLY A 1 85 ? -10.557 9.096 8.167 1.00 95.25 85 GLY A O 1
ATOM 664 N N . TYR A 1 86 ? -9.324 7.275 8.764 1.00 96.44 86 TYR A N 1
ATOM 665 C CA . TYR A 1 86 ? -10.397 6.406 9.249 1.00 96.44 86 TYR A CA 1
ATOM 666 C C . TYR A 1 86 ?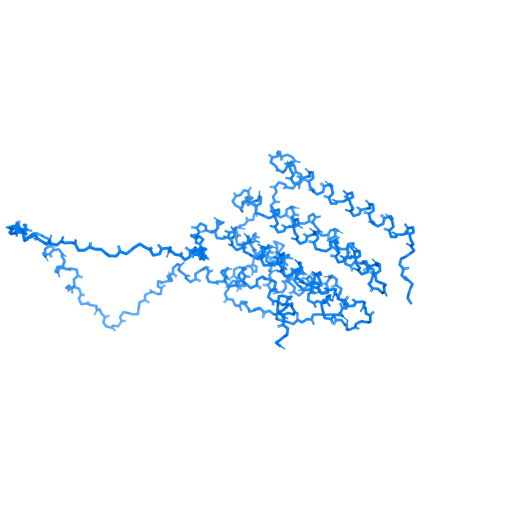 -10.257 6.094 10.742 1.00 96.44 86 TYR A C 1
ATOM 668 O O . TYR A 1 86 ? -9.158 6.033 11.296 1.00 96.44 86 TYR A O 1
ATOM 676 N N . ALA A 1 87 ? -11.397 5.853 11.388 1.00 94.12 87 ALA A N 1
ATOM 677 C CA . ALA A 1 87 ? -11.470 5.327 12.745 1.00 94.12 87 ALA A CA 1
ATOM 678 C C . ALA A 1 87 ? -12.197 3.980 12.715 1.00 94.12 87 ALA A C 1
ATOM 680 O O . ALA A 1 87 ? -13.297 3.916 12.169 1.00 94.12 87 ALA A O 1
ATOM 681 N N . CYS A 1 88 ? -11.633 2.935 13.328 1.00 92.69 88 CYS A N 1
ATOM 682 C CA . CYS A 1 88 ? -12.211 1.586 13.260 1.00 92.69 88 CYS A CA 1
ATOM 683 C C . CYS A 1 88 ? -13.635 1.547 13.832 1.00 92.69 88 CYS A C 1
ATOM 685 O O . CYS A 1 88 ? -14.529 0.925 13.277 1.00 92.69 88 CYS A O 1
ATOM 687 N N . ARG A 1 89 ? -13.880 2.331 14.887 1.00 89.25 89 ARG A N 1
ATOM 688 C CA . ARG A 1 89 ? -15.199 2.483 15.523 1.00 89.25 89 ARG A CA 1
ATOM 689 C C . ARG A 1 89 ? -16.301 3.075 14.633 1.00 89.25 89 ARG A C 1
ATOM 691 O O . ARG A 1 89 ? -17.420 3.201 15.107 1.00 89.25 89 ARG A O 1
ATOM 698 N N . ALA A 1 90 ? -15.970 3.580 13.444 1.00 86.44 90 ALA A N 1
ATOM 699 C CA . ALA A 1 90 ? -16.948 4.158 12.523 1.00 86.44 90 ALA A CA 1
ATOM 700 C C . ALA A 1 90 ? -17.599 3.103 11.612 1.00 86.44 90 ALA A C 1
ATOM 702 O O . ALA A 1 90 ? -18.566 3.421 10.925 1.00 86.44 90 ALA A O 1
ATOM 703 N N . ASP A 1 91 ? -17.060 1.883 11.583 1.00 88.12 91 ASP A N 1
ATOM 704 C CA . ASP A 1 91 ? -17.610 0.755 10.839 1.00 88.12 91 ASP A CA 1
ATOM 705 C C . ASP A 1 91 ? -18.153 -0.280 11.831 1.00 88.12 91 ASP A C 1
ATOM 707 O O . ASP A 1 91 ? -17.388 -0.975 12.494 1.00 88.12 91 ASP A O 1
ATOM 711 N N . ASP A 1 92 ? -19.479 -0.365 11.945 1.00 84.94 92 ASP A N 1
ATOM 712 C CA . ASP A 1 92 ? -20.146 -1.314 12.844 1.00 84.94 92 ASP A CA 1
ATOM 713 C C . ASP A 1 92 ? -20.123 -2.759 12.303 1.00 84.94 92 ASP A C 1
ATOM 715 O O . ASP A 1 92 ? -20.488 -3.691 13.021 1.00 84.94 92 ASP A O 1
ATOM 719 N N . ALA A 1 93 ? -19.727 -2.969 11.040 1.00 89.94 93 ALA A N 1
ATOM 720 C CA . ALA A 1 93 ? -19.748 -4.289 10.409 1.00 89.94 93 ALA A CA 1
ATOM 721 C C . ALA A 1 93 ? -18.518 -5.145 10.747 1.00 89.94 93 ALA A C 1
ATOM 723 O O . ALA A 1 93 ? -18.597 -6.372 10.670 1.00 89.94 93 ALA A O 1
ATOM 724 N N . LEU A 1 94 ? -17.391 -4.518 11.096 1.00 91.81 94 LEU A N 1
ATOM 725 C CA . LEU A 1 94 ? -16.127 -5.191 11.392 1.00 91.81 94 LEU A CA 1
ATOM 726 C C . LEU A 1 94 ? -15.572 -4.708 12.729 1.00 91.81 94 LEU A C 1
ATOM 728 O O . LEU A 1 94 ? -15.480 -3.508 12.977 1.00 91.81 94 LEU A O 1
ATOM 732 N N . ASP A 1 95 ? -15.127 -5.633 13.572 1.00 92.25 95 ASP A N 1
ATOM 733 C CA . ASP A 1 95 ? -14.451 -5.282 14.816 1.00 92.25 95 ASP A CA 1
ATOM 734 C C . ASP A 1 95 ? -13.083 -4.614 14.560 1.00 92.25 95 ASP A C 1
ATOM 736 O O . ASP A 1 95 ? -12.505 -4.689 13.469 1.00 92.25 95 ASP A O 1
ATOM 740 N N . THR A 1 96 ? -12.561 -3.937 15.586 1.00 93.44 96 THR A N 1
ATOM 741 C CA . THR A 1 96 ? -11.288 -3.211 15.503 1.00 93.44 96 THR A CA 1
ATOM 742 C C . THR A 1 96 ? -10.123 -4.119 15.117 1.00 93.44 96 THR A C 1
ATOM 744 O O . THR A 1 96 ? -9.309 -3.707 14.292 1.00 93.44 96 THR A O 1
ATOM 747 N N . ASP A 1 97 ? -10.041 -5.334 15.661 1.00 93.00 97 ASP A N 1
ATOM 748 C CA . ASP A 1 97 ? -8.914 -6.238 15.422 1.00 93.00 97 ASP A CA 1
ATOM 749 C C . ASP A 1 97 ? -8.911 -6.707 13.964 1.00 93.00 97 ASP A C 1
ATOM 751 O O . ASP A 1 97 ? -7.874 -6.662 13.303 1.00 93.00 97 ASP A O 1
ATOM 755 N N . THR A 1 98 ? -10.077 -7.054 13.413 1.00 94.69 98 THR A N 1
ATOM 756 C CA . THR A 1 98 ? -10.227 -7.393 11.990 1.00 94.69 98 THR A CA 1
ATOM 757 C C . THR A 1 98 ? -9.813 -6.233 11.080 1.00 94.69 98 THR A C 1
ATOM 759 O O . THR A 1 98 ? -9.150 -6.437 10.059 1.00 94.69 98 THR A O 1
ATOM 762 N N . GLN A 1 99 ? -10.153 -4.994 11.444 1.00 96.19 99 GLN A N 1
ATOM 763 C CA . GLN A 1 99 ? -9.764 -3.810 10.674 1.00 96.19 99 GLN A CA 1
ATOM 764 C C . GLN A 1 99 ? -8.255 -3.525 10.741 1.00 96.19 99 GLN A C 1
ATOM 766 O O . GLN A 1 99 ? -7.642 -3.240 9.708 1.00 96.19 99 GLN A O 1
ATOM 771 N N . LEU A 1 100 ? -7.639 -3.639 11.922 1.00 96.19 100 LEU A N 1
ATOM 772 C CA . LEU A 1 100 ? -6.187 -3.511 12.094 1.00 96.19 100 LEU A CA 1
ATOM 773 C C . LEU A 1 100 ? -5.444 -4.611 11.321 1.00 96.19 100 LEU A C 1
ATOM 775 O O . LEU A 1 100 ? -4.496 -4.331 10.585 1.00 96.19 100 LEU A O 1
ATOM 779 N N . MET A 1 101 ? -5.927 -5.852 11.404 1.00 95.44 101 MET A N 1
ATOM 780 C CA . MET A 1 101 ? -5.380 -6.985 10.660 1.00 95.44 101 MET A CA 1
ATOM 781 C C . MET A 1 101 ? -5.410 -6.737 9.151 1.00 95.44 101 MET A C 1
ATOM 783 O O . MET A 1 101 ? -4.449 -7.041 8.443 1.00 95.44 101 MET A O 1
ATOM 787 N N . TYR A 1 102 ? -6.480 -6.118 8.648 1.00 97.50 102 TYR A N 1
ATOM 788 C CA . TYR A 1 102 ? -6.587 -5.841 7.223 1.00 97.50 102 TYR A CA 1
ATOM 789 C C . TYR A 1 102 ? -5.604 -4.766 6.739 1.00 97.50 102 TYR A C 1
ATOM 791 O O . TYR A 1 102 ? -5.101 -4.842 5.616 1.00 97.50 102 TYR A O 1
ATOM 799 N N . VAL A 1 103 ? -5.263 -3.797 7.594 1.00 98.25 103 VAL A N 1
ATOM 800 C CA . VAL A 1 103 ? -4.173 -2.850 7.315 1.00 98.25 103 VAL A CA 1
ATOM 801 C C . VAL A 1 103 ? -2.830 -3.579 7.274 1.00 98.25 103 VAL A C 1
ATOM 803 O O . VAL A 1 103 ? -2.075 -3.369 6.324 1.00 98.25 103 VAL A O 1
ATOM 806 N N . LEU A 1 104 ? -2.545 -4.463 8.241 1.00 97.19 104 LEU A N 1
ATOM 807 C CA . LEU A 1 104 ? -1.323 -5.282 8.232 1.00 97.19 104 LEU A CA 1
ATOM 808 C C . LEU A 1 104 ? -1.213 -6.108 6.947 1.00 97.19 104 LEU A C 1
ATOM 810 O O . LEU A 1 104 ? -0.172 -6.071 6.296 1.00 97.19 104 LEU A O 1
ATOM 814 N N . TYR A 1 105 ? -2.301 -6.759 6.525 1.00 97.75 105 TYR A N 1
ATOM 815 C CA . TYR A 1 105 ? -2.369 -7.493 5.261 1.00 97.75 105 TYR A CA 1
ATOM 816 C C . TYR A 1 105 ? -1.946 -6.629 4.062 1.00 97.75 105 TYR A C 1
ATOM 818 O O . TYR A 1 105 ? -1.074 -7.023 3.289 1.00 97.75 105 TYR A O 1
ATOM 826 N N . TRP A 1 106 ? -2.521 -5.433 3.900 1.00 98.44 106 TRP A N 1
ATOM 827 C CA . TRP A 1 106 ? -2.193 -4.571 2.760 1.00 98.44 106 TRP A CA 1
ATOM 828 C C . TRP A 1 106 ? -0.766 -4.025 2.812 1.00 98.44 106 TRP A C 1
ATOM 830 O O . TRP A 1 106 ? -0.096 -3.966 1.777 1.00 98.44 106 TRP A O 1
ATOM 840 N N . MET A 1 107 ? -0.276 -3.654 3.996 1.00 98.06 107 MET A N 1
ATOM 841 C CA . MET A 1 107 ? 1.108 -3.202 4.152 1.00 98.06 107 MET A CA 1
ATOM 842 C C . MET A 1 107 ? 2.101 -4.334 3.885 1.00 98.06 107 MET A C 1
ATOM 844 O O . MET A 1 107 ? 3.136 -4.105 3.260 1.00 98.06 107 MET A O 1
ATOM 848 N N . ASP A 1 108 ? 1.763 -5.562 4.272 1.00 97.12 108 ASP A N 1
ATOM 849 C CA . ASP A 1 108 ? 2.566 -6.745 3.993 1.00 97.12 108 ASP A CA 1
ATOM 850 C C . ASP A 1 108 ? 2.575 -7.112 2.502 1.00 97.12 108 ASP A C 1
ATOM 852 O O . ASP A 1 108 ? 3.619 -7.478 1.957 1.00 97.12 108 ASP A O 1
ATOM 856 N N . VAL A 1 109 ? 1.450 -6.940 1.796 1.00 98.06 109 VAL A N 1
ATOM 857 C CA . VAL A 1 109 ? 1.403 -7.046 0.328 1.00 98.06 109 VAL A CA 1
ATOM 858 C C . VAL A 1 109 ? 2.359 -6.036 -0.313 1.00 98.06 109 VAL A C 1
ATOM 860 O O . VAL A 1 109 ? 3.132 -6.395 -1.203 1.00 98.06 109 VAL A O 1
ATOM 863 N N . LEU A 1 110 ? 2.345 -4.779 0.134 1.00 98.25 110 LEU A N 1
ATOM 864 C CA . LEU A 1 110 ? 3.244 -3.750 -0.394 1.00 98.25 110 LEU A CA 1
ATOM 865 C C . LEU A 1 110 ? 4.715 -4.042 -0.066 1.00 98.25 110 LEU A C 1
ATOM 867 O O . LEU A 1 110 ? 5.565 -3.880 -0.943 1.00 98.25 110 LEU A O 1
ATOM 871 N N . ASP A 1 111 ? 5.023 -4.509 1.146 1.00 97.69 111 ASP A N 1
ATOM 872 C CA . ASP A 1 111 ? 6.386 -4.876 1.545 1.00 97.69 111 ASP A CA 1
ATOM 873 C C . ASP A 1 111 ? 6.925 -6.048 0.714 1.00 97.69 111 ASP A C 1
ATOM 875 O O . ASP A 1 111 ? 8.036 -5.973 0.199 1.00 97.69 111 ASP A O 1
ATOM 879 N N . HIS A 1 112 ? 6.122 -7.089 0.474 1.00 97.38 112 HIS A N 1
ATOM 880 C CA . HIS A 1 112 ? 6.479 -8.188 -0.430 1.00 97.38 112 HIS A CA 1
ATOM 881 C C . HIS A 1 112 ? 6.827 -7.691 -1.842 1.00 97.38 112 HIS A C 1
ATOM 883 O O . HIS A 1 112 ? 7.818 -8.126 -2.435 1.00 97.38 112 HIS A O 1
ATOM 889 N N . LEU A 1 113 ? 6.006 -6.790 -2.397 1.00 97.44 113 LEU A N 1
ATOM 890 C CA . LEU A 1 113 ? 6.207 -6.246 -3.741 1.00 97.44 113 LEU A CA 1
ATOM 891 C C . LEU A 1 113 ? 7.494 -5.417 -3.828 1.00 97.44 113 LEU A C 1
ATOM 893 O O . LEU A 1 113 ? 8.235 -5.537 -4.808 1.00 97.44 113 LEU A O 1
ATOM 897 N N . TRP A 1 114 ? 7.785 -4.614 -2.803 1.00 97.50 114 TRP A N 1
ATOM 898 C CA . TRP A 1 114 ? 9.022 -3.841 -2.730 1.00 97.50 114 TRP A CA 1
ATOM 899 C C . TRP A 1 114 ? 10.252 -4.707 -2.478 1.00 97.50 114 TRP A C 1
ATOM 901 O O . TRP A 1 114 ? 11.258 -4.529 -3.161 1.00 97.50 114 TRP A O 1
ATOM 911 N N . ALA A 1 115 ? 10.172 -5.688 -1.583 1.00 96.56 115 ALA A N 1
ATOM 912 C CA . ALA A 1 115 ? 11.251 -6.632 -1.322 1.00 96.56 115 ALA A CA 1
ATOM 913 C C . ALA A 1 115 ? 11.624 -7.419 -2.590 1.00 96.56 115 ALA A C 1
ATOM 915 O O . ALA A 1 115 ? 12.808 -7.559 -2.911 1.00 96.56 115 ALA A O 1
ATOM 916 N N . ALA A 1 116 ? 10.625 -7.868 -3.360 1.00 95.75 116 ALA A N 1
ATOM 917 C CA . ALA A 1 116 ? 10.845 -8.501 -4.658 1.00 95.75 116 ALA A CA 1
ATOM 918 C C . ALA A 1 116 ? 11.511 -7.532 -5.649 1.00 95.75 116 ALA A C 1
ATOM 920 O O . ALA A 1 116 ? 12.523 -7.878 -6.260 1.00 95.75 116 ALA A O 1
ATOM 921 N N . ARG A 1 117 ? 11.019 -6.288 -5.746 1.00 95.19 117 ARG A N 1
ATOM 922 C CA . ARG A 1 117 ? 11.596 -5.252 -6.617 1.00 95.19 117 ARG A CA 1
ATOM 923 C C . ARG A 1 117 ? 13.058 -4.930 -6.285 1.00 95.19 117 ARG A C 1
ATOM 925 O O . ARG A 1 117 ? 13.868 -4.781 -7.202 1.00 95.19 117 ARG A O 1
ATOM 932 N N . LEU A 1 118 ? 13.386 -4.805 -5.000 1.00 95.31 118 LEU A N 1
ATOM 933 C CA . LEU A 1 118 ? 14.730 -4.501 -4.497 1.00 95.31 118 LEU A CA 1
ATOM 934 C C . LEU A 1 118 ? 15.697 -5.679 -4.649 1.00 95.31 118 LEU A C 1
ATOM 936 O O . LEU A 1 118 ? 16.901 -5.457 -4.747 1.00 95.31 118 LEU A O 1
ATOM 940 N N . SER A 1 119 ? 15.167 -6.902 -4.696 1.00 94.06 119 SER A N 1
ATOM 941 C CA . SER A 1 119 ? 15.930 -8.137 -4.909 1.00 94.06 119 SER A CA 1
ATOM 942 C C . SER A 1 119 ? 15.995 -8.573 -6.373 1.00 94.06 119 SER A C 1
ATOM 944 O O . SER A 1 119 ? 16.440 -9.685 -6.646 1.00 94.06 119 SER A O 1
ATOM 946 N N . GLU A 1 120 ? 15.522 -7.739 -7.303 1.00 94.44 120 GLU A N 1
ATOM 947 C CA . GLU A 1 120 ? 15.471 -8.045 -8.738 1.00 94.44 120 GLU A CA 1
ATOM 948 C C . GLU A 1 120 ? 14.682 -9.338 -9.040 1.00 94.44 120 GLU A C 1
ATOM 950 O O . GLU A 1 120 ? 15.091 -10.201 -9.818 1.00 94.44 120 GLU A O 1
ATOM 955 N N . ARG A 1 121 ? 13.532 -9.503 -8.371 1.00 94.12 121 ARG A N 1
ATOM 956 C CA . ARG A 1 121 ? 12.645 -10.664 -8.511 1.00 94.12 121 ARG A CA 1
ATOM 957 C C . ARG A 1 121 ? 11.282 -10.265 -9.051 1.00 94.12 121 ARG A C 1
ATOM 959 O O . ARG A 1 121 ? 10.685 -9.276 -8.630 1.00 94.12 121 ARG A O 1
ATOM 966 N N . HIS A 1 122 ? 10.743 -11.110 -9.919 1.00 92.44 122 HIS A N 1
ATOM 967 C CA . HIS A 1 122 ? 9.356 -11.043 -10.341 1.00 92.44 122 HIS A CA 1
ATOM 968 C C . HIS A 1 122 ? 8.498 -11.946 -9.454 1.00 92.44 122 HIS A C 1
ATOM 970 O O . HIS A 1 122 ? 8.721 -13.158 -9.394 1.00 92.44 122 HIS A O 1
ATOM 976 N N . VAL A 1 123 ? 7.485 -11.364 -8.815 1.00 95.00 123 VAL A N 1
ATOM 977 C CA . VAL A 1 123 ? 6.477 -12.075 -8.021 1.00 95.00 123 VAL A CA 1
ATOM 978 C C . VAL A 1 123 ? 5.080 -11.749 -8.548 1.00 95.00 123 VAL A C 1
ATOM 980 O O . VAL A 1 123 ? 4.792 -10.601 -8.898 1.00 95.00 123 VAL A O 1
ATOM 983 N N . ALA A 1 124 ? 4.213 -12.758 -8.625 1.00 95.19 124 ALA A N 1
ATOM 984 C CA . ALA A 1 124 ? 2.818 -12.557 -8.997 1.00 95.19 124 ALA A CA 1
ATOM 985 C C . ALA A 1 124 ? 2.029 -11.963 -7.820 1.00 95.19 124 ALA A C 1
ATOM 987 O O . ALA A 1 124 ? 2.189 -12.406 -6.683 1.00 95.19 124 ALA A O 1
ATOM 988 N N . LEU A 1 125 ? 1.130 -11.007 -8.085 1.00 96.50 125 LEU A N 1
ATOM 989 C CA . LEU A 1 125 ? 0.311 -10.395 -7.030 1.00 96.50 125 LEU A CA 1
ATOM 990 C C . LEU A 1 125 ? -0.495 -11.444 -6.252 1.00 96.50 125 LEU A C 1
ATOM 992 O O . LEU A 1 125 ? -0.535 -11.389 -5.030 1.00 96.50 125 LEU A O 1
ATOM 996 N N . ASP A 1 126 ? -1.078 -12.426 -6.939 1.00 96.94 126 ASP A N 1
ATOM 997 C CA . ASP A 1 126 ? -1.886 -13.456 -6.281 1.00 96.94 126 ASP A CA 1
ATOM 998 C C . ASP A 1 126 ? -1.036 -14.359 -5.355 1.00 96.94 126 ASP A C 1
ATOM 1000 O O . ASP A 1 126 ? -1.550 -14.893 -4.376 1.00 96.94 126 ASP A O 1
ATOM 1004 N N . GLU A 1 127 ? 0.265 -14.532 -5.628 1.00 96.06 127 GLU A N 1
ATOM 1005 C CA . GLU A 1 127 ? 1.199 -15.250 -4.741 1.00 96.06 127 GLU A CA 1
ATOM 1006 C C . GLU A 1 127 ? 1.481 -14.433 -3.476 1.00 96.06 127 GLU A C 1
ATOM 1008 O O . GLU A 1 127 ? 1.389 -14.956 -2.366 1.00 96.06 127 GLU A O 1
ATOM 1013 N N . VAL A 1 128 ? 1.744 -13.134 -3.645 1.00 96.88 128 VAL A N 1
ATOM 1014 C CA . VAL A 1 128 ? 1.936 -12.194 -2.534 1.00 96.88 128 VAL A CA 1
ATOM 1015 C C . VAL A 1 128 ? 0.694 -12.127 -1.650 1.00 96.88 128 VAL A C 1
ATOM 1017 O O . VAL A 1 128 ? 0.805 -12.249 -0.437 1.00 96.88 128 VAL A O 1
ATOM 1020 N N . GLN A 1 129 ? -0.489 -11.981 -2.248 1.00 96.69 129 GLN A N 1
ATOM 1021 C CA . GLN A 1 129 ? -1.754 -11.904 -1.518 1.00 96.69 129 GLN A CA 1
ATOM 1022 C C . GLN A 1 129 ? -2.037 -13.191 -0.740 1.00 96.69 129 GLN A C 1
ATOM 1024 O O . GLN A 1 129 ? -2.439 -13.124 0.415 1.00 96.69 129 GLN A O 1
ATOM 1029 N N . LYS A 1 130 ? -1.764 -14.369 -1.320 1.00 94.94 130 LYS A N 1
ATOM 1030 C CA . LYS A 1 130 ? -1.877 -15.649 -0.598 1.00 94.94 130 LYS A CA 1
ATOM 1031 C C . LYS A 1 130 ? -0.910 -15.737 0.580 1.00 94.94 130 LYS A C 1
ATOM 1033 O O . LYS A 1 130 ? -1.294 -16.222 1.639 1.00 94.94 130 LYS A O 1
ATOM 1038 N N . CYS A 1 131 ? 0.329 -15.283 0.398 1.00 94.19 131 CYS A N 1
ATOM 1039 C CA . CYS A 1 131 ? 1.318 -15.254 1.469 1.00 94.19 131 CYS A CA 1
ATOM 1040 C C . CYS A 1 131 ? 0.878 -14.315 2.599 1.00 94.19 131 CYS A C 1
ATOM 1042 O O . CYS A 1 131 ? 0.801 -14.745 3.748 1.00 94.19 131 CYS A O 1
ATOM 1044 N N . ALA A 1 132 ? 0.492 -13.082 2.270 1.00 94.75 132 ALA A N 1
ATOM 1045 C CA . ALA A 1 132 ? 0.008 -12.108 3.242 1.00 94.75 132 ALA A CA 1
ATOM 1046 C C . ALA A 1 132 ? -1.245 -12.609 3.979 1.00 94.75 132 ALA A C 1
ATOM 1048 O O . ALA A 1 132 ? -1.282 -12.572 5.201 1.00 94.75 132 ALA A O 1
ATOM 1049 N N . ALA A 1 133 ? -2.228 -13.182 3.272 1.00 94.31 133 ALA A N 1
ATOM 1050 C CA . ALA A 1 133 ? -3.457 -13.725 3.867 1.00 94.31 133 ALA A CA 1
ATOM 1051 C C . ALA A 1 133 ? -3.228 -14.960 4.763 1.00 94.31 133 ALA A C 1
ATOM 1053 O O . ALA A 1 133 ? -4.093 -15.340 5.560 1.00 94.31 133 ALA A O 1
ATOM 1054 N N . SER A 1 134 ? -2.073 -15.625 4.631 1.00 91.75 134 SER A N 1
ATOM 1055 C CA . SER A 1 134 ? -1.699 -16.722 5.527 1.00 91.75 134 SER A CA 1
ATOM 1056 C C . SER A 1 134 ? -1.280 -16.221 6.912 1.00 91.75 134 SER A C 1
ATOM 1058 O O . SER A 1 134 ? -1.563 -16.902 7.894 1.00 91.75 134 SER A O 1
ATOM 1060 N N . LEU A 1 135 ? -0.684 -15.024 6.983 1.00 90.75 135 LEU A N 1
ATOM 1061 C CA . LEU A 1 135 ? -0.227 -14.381 8.220 1.00 90.75 135 LEU A CA 1
ATOM 1062 C C . LEU A 1 135 ? -1.271 -13.418 8.788 1.00 90.75 135 LEU A C 1
ATOM 1064 O O . LEU A 1 135 ? -1.473 -13.366 9.994 1.00 90.75 135 LEU A O 1
ATOM 1068 N N . PHE A 1 136 ? -1.947 -12.679 7.913 1.00 93.75 136 PHE A N 1
ATOM 1069 C CA . PHE A 1 136 ? -2.880 -11.617 8.259 1.00 93.75 136 PHE A CA 1
ATOM 1070 C C . PHE A 1 136 ? -4.242 -11.903 7.620 1.00 93.75 136 PHE A C 1
ATOM 1072 O O . PHE A 1 136 ? -4.434 -11.623 6.431 1.00 93.75 136 PHE A O 1
ATOM 1079 N N . PRO A 1 137 ? -5.190 -12.493 8.371 1.00 93.38 137 PRO A N 1
ATOM 1080 C CA . PRO A 1 137 ? -6.527 -12.772 7.873 1.00 93.38 137 PRO A CA 1
ATOM 1081 C C . PRO A 1 137 ? -7.206 -11.521 7.316 1.00 93.38 137 PRO A C 1
ATOM 1083 O O . PRO A 1 137 ? -7.241 -10.464 7.946 1.00 93.38 137 PRO A O 1
ATOM 1086 N N . THR A 1 138 ? -7.770 -11.654 6.123 1.00 95.06 138 THR A N 1
ATOM 1087 C CA . THR 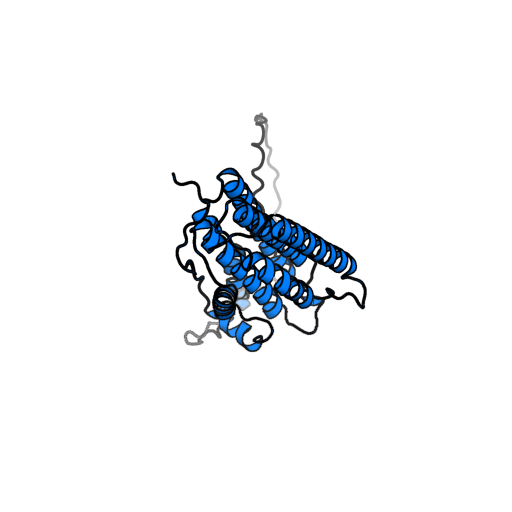A 1 138 ? -8.639 -10.640 5.527 1.00 95.06 138 THR A CA 1
ATOM 1088 C C . THR A 1 138 ? -10.029 -10.683 6.176 1.00 95.06 138 THR A C 1
ATOM 1090 O O . THR A 1 138 ? -10.402 -11.723 6.710 1.00 95.06 138 THR A O 1
ATOM 1093 N N . PRO A 1 139 ? -10.841 -9.618 6.102 1.00 93.56 139 PRO A N 1
ATOM 1094 C CA . PRO A 1 139 ? -12.196 -9.595 6.670 1.00 93.56 139 PRO A CA 1
ATOM 1095 C C . PRO A 1 139 ? -13.142 -10.735 6.245 1.00 93.56 139 PRO A C 1
ATOM 1097 O O . PRO A 1 139 ? -14.040 -11.092 6.997 1.00 93.56 139 PRO A O 1
ATOM 1100 N N . GLU A 1 140 ? -12.925 -11.363 5.088 1.00 92.69 140 GLU A N 1
ATOM 1101 C CA . GLU A 1 140 ? -13.617 -12.589 4.659 1.00 92.69 140 GLU A CA 1
ATOM 1102 C C . GLU A 1 140 ? -13.357 -13.788 5.590 1.00 92.69 140 GLU A C 1
ATOM 1104 O O . GLU A 1 140 ? -14.191 -14.680 5.716 1.00 92.69 140 GLU A O 1
ATOM 1109 N N . ASP A 1 141 ? -12.213 -13.764 6.266 1.00 91.69 141 ASP A N 1
ATOM 1110 C CA . ASP A 1 141 ? -11.687 -14.759 7.192 1.00 91.69 141 ASP A CA 1
ATOM 1111 C C . ASP A 1 141 ? -11.647 -14.210 8.636 1.00 91.69 141 ASP A C 1
ATOM 1113 O O . ASP A 1 141 ? -10.839 -14.662 9.449 1.00 91.69 141 ASP A O 1
ATOM 1117 N N . ALA A 1 142 ? -12.518 -13.253 8.992 1.00 86.56 142 ALA A N 1
ATOM 1118 C CA . ALA A 1 142 ? -12.553 -12.618 10.320 1.00 86.56 142 ALA A CA 1
ATOM 1119 C C . ALA A 1 142 ? -12.475 -13.597 11.521 1.00 86.56 142 ALA A C 1
ATOM 1121 O O . ALA A 1 142 ? -11.738 -13.313 12.467 1.00 86.56 142 ALA A O 1
ATOM 1122 N N . PRO A 1 143 ? -13.103 -14.796 11.502 1.00 87.44 143 PRO A N 1
ATOM 1123 C CA . PRO A 1 143 ? -12.965 -15.763 12.598 1.00 87.44 143 PRO A CA 1
ATOM 1124 C C . PRO A 1 143 ? -11.524 -16.234 12.873 1.00 87.44 143 PRO A C 1
ATOM 1126 O O . PRO A 1 143 ? -11.248 -16.750 13.953 1.00 87.44 143 PRO A O 1
ATOM 1129 N N . ARG A 1 144 ? -10.598 -16.076 11.914 1.00 85.62 144 ARG A N 1
ATOM 1130 C CA . ARG A 1 144 ? -9.175 -16.430 12.055 1.00 85.62 144 ARG A CA 1
ATOM 1131 C C . ARG A 1 144 ? -8.336 -15.338 12.727 1.00 85.62 144 ARG A C 1
ATOM 1133 O O . ARG A 1 144 ? -7.178 -15.604 13.028 1.00 85.62 144 ARG A O 1
ATOM 1140 N N . VAL A 1 145 ? -8.872 -14.138 12.965 1.00 83.38 145 VAL A N 1
ATOM 1141 C CA . VAL A 1 145 ? -8.104 -13.002 13.510 1.00 83.38 145 VAL A CA 1
ATOM 1142 C C . VAL A 1 145 ? -7.627 -13.282 14.934 1.00 83.38 145 VAL A C 1
ATOM 1144 O O . VAL A 1 145 ? -6.429 -13.229 15.193 1.00 83.38 145 VAL A O 1
ATOM 1147 N N . HIS A 1 146 ? -8.528 -13.658 15.842 1.00 77.81 146 HIS A N 1
ATOM 1148 C CA . HIS A 1 146 ? -8.173 -13.938 17.237 1.00 77.81 146 HIS A CA 1
ATOM 1149 C C . HIS A 1 146 ? -7.100 -15.027 17.429 1.00 77.81 146 HIS A C 1
ATOM 1151 O O . HIS A 1 146 ? -6.151 -14.758 18.159 1.00 77.81 146 HIS A O 1
ATOM 1157 N N . PRO A 1 147 ? -7.167 -16.214 16.786 1.00 76.19 147 PRO A N 1
ATOM 1158 C CA . PRO A 1 147 ? -6.108 -17.216 16.946 1.00 76.19 147 PRO A CA 1
ATOM 1159 C C . PRO A 1 147 ? -4.762 -16.764 16.358 1.00 76.19 147 PRO A C 1
ATOM 1161 O O . PRO A 1 147 ? -3.712 -17.143 16.860 1.00 76.19 147 PRO A O 1
ATOM 1164 N N . VAL A 1 148 ? -4.769 -15.926 15.317 1.00 78.75 148 VAL A N 1
ATOM 1165 C CA . VAL A 1 148 ? -3.542 -15.381 14.712 1.00 78.75 148 VAL A CA 1
ATOM 1166 C C . VAL A 1 148 ? -2.808 -14.421 15.647 1.00 78.75 148 VAL A C 1
ATOM 1168 O O . VAL A 1 148 ? -1.577 -14.441 15.698 1.00 78.75 148 VAL A O 1
ATOM 1171 N N . VAL A 1 149 ? -3.550 -13.609 16.403 1.00 73.56 149 VAL A N 1
ATOM 1172 C CA . VAL A 1 149 ? -2.986 -12.646 17.363 1.00 73.56 149 VAL A CA 1
ATOM 1173 C C . VAL A 1 149 ? -2.115 -13.337 18.427 1.00 73.56 149 VAL A C 1
ATOM 1175 O O . VAL A 1 149 ? -1.214 -12.709 18.979 1.00 73.56 149 VAL A O 1
ATOM 1178 N N . GLU A 1 150 ? -2.320 -14.633 18.681 1.00 67.62 150 GLU A N 1
ATOM 1179 C CA . GLU A 1 150 ? -1.567 -15.386 19.690 1.00 67.62 150 GLU A CA 1
ATOM 1180 C C . GLU A 1 150 ? -0.252 -16.009 19.164 1.00 67.62 150 GLU A C 1
ATOM 1182 O O . GLU A 1 150 ? 0.658 -16.234 19.961 1.00 67.62 150 GLU A O 1
ATOM 1187 N N . GLU A 1 151 ? -0.099 -16.267 17.855 1.00 69.38 151 GLU A N 1
ATOM 1188 C CA . GLU A 1 151 ? 0.955 -17.181 17.355 1.00 69.38 151 GLU A CA 1
ATOM 1189 C C . GLU A 1 151 ? 1.814 -16.673 16.180 1.00 69.38 151 GLU A C 1
ATOM 1191 O O . GLU A 1 151 ? 2.795 -17.328 15.811 1.00 69.38 151 GLU A O 1
ATOM 1196 N N . VAL A 1 152 ? 1.490 -15.538 15.549 1.00 72.88 152 VAL A N 1
ATOM 1197 C CA . VAL A 1 152 ? 2.164 -15.165 14.292 1.00 72.88 152 VAL A CA 1
ATOM 1198 C C . VAL A 1 152 ? 3.563 -14.574 14.491 1.00 72.88 152 VAL A C 1
ATOM 1200 O O . VAL A 1 152 ? 3.790 -13.643 15.263 1.00 72.88 152 VAL A O 1
ATOM 1203 N N . VAL A 1 153 ? 4.504 -15.111 13.709 1.00 74.31 153 VAL A N 1
ATOM 1204 C CA . VAL A 1 153 ? 5.880 -14.627 13.552 1.00 74.31 153 VAL A CA 1
ATOM 1205 C C . VAL A 1 153 ? 6.049 -14.066 12.143 1.00 74.31 153 VAL A C 1
ATOM 1207 O O . VAL A 1 153 ? 5.525 -14.622 11.177 1.00 74.31 153 VAL A O 1
ATOM 1210 N N . MET A 1 154 ? 6.802 -12.971 12.017 1.00 74.44 154 MET A N 1
ATOM 1211 C CA . MET A 1 154 ? 7.062 -12.344 10.721 1.00 74.44 154 MET A CA 1
ATOM 1212 C C . MET A 1 154 ? 7.854 -13.240 9.781 1.00 74.44 154 MET A C 1
ATOM 1214 O O . MET A 1 154 ? 8.875 -13.826 10.142 1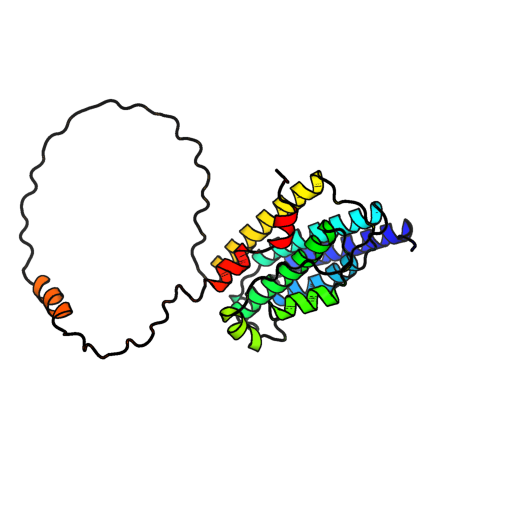.00 74.44 154 MET A O 1
ATOM 1218 N N . ASP A 1 155 ? 7.355 -13.325 8.552 1.00 76.19 155 ASP A N 1
ATOM 1219 C CA . ASP A 1 155 ? 7.979 -14.071 7.479 1.00 76.19 155 ASP A CA 1
ATOM 1220 C C . ASP A 1 155 ? 8.884 -13.152 6.668 1.00 76.19 155 ASP A C 1
ATOM 1222 O O . ASP A 1 155 ? 8.440 -12.306 5.892 1.00 76.19 155 ASP A O 1
ATOM 1226 N N . ASP A 1 156 ? 10.182 -13.352 6.843 1.00 78.88 156 ASP A N 1
ATOM 1227 C CA . ASP A 1 156 ? 11.219 -12.521 6.250 1.00 78.88 156 ASP A CA 1
ATOM 1228 C C . ASP A 1 156 ? 11.586 -12.917 4.815 1.00 78.88 156 ASP A C 1
ATOM 1230 O O . ASP A 1 156 ? 12.489 -12.321 4.216 1.00 78.88 156 ASP A O 1
ATOM 1234 N N . ARG A 1 157 ? 10.922 -13.930 4.247 1.00 87.31 157 ARG A N 1
ATOM 1235 C CA . ARG A 1 157 ? 11.271 -14.440 2.921 1.00 87.31 157 ARG A CA 1
ATOM 1236 C C . ARG A 1 157 ? 10.977 -13.427 1.818 1.00 87.31 157 ARG A C 1
ATOM 1238 O O . ARG A 1 157 ? 9.990 -12.690 1.838 1.00 87.31 157 ARG A O 1
ATOM 1245 N N . VAL A 1 1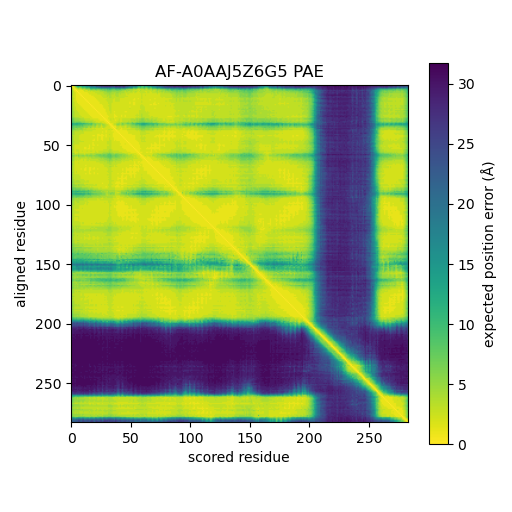58 ? 11.826 -13.458 0.793 1.00 88.44 158 VAL A N 1
ATOM 1246 C CA . VAL A 1 158 ? 11.616 -12.717 -0.454 1.00 88.44 158 VAL A CA 1
ATOM 1247 C C . VAL A 1 158 ? 11.010 -13.657 -1.486 1.00 88.44 158 VAL A C 1
ATOM 1249 O O . VAL A 1 158 ? 11.640 -14.635 -1.893 1.00 88.44 158 VAL A O 1
ATOM 1252 N N . LEU A 1 159 ? 9.788 -13.354 -1.913 1.00 91.62 159 LEU A N 1
ATOM 1253 C CA . LEU A 1 159 ? 9.050 -14.159 -2.884 1.00 91.62 159 LEU A CA 1
ATOM 1254 C C . LEU A 1 159 ? 9.504 -13.922 -4.332 1.00 91.62 159 LEU A C 1
ATOM 1256 O O . LEU A 1 159 ? 10.322 -13.048 -4.636 1.00 91.62 159 LEU A O 1
ATOM 1260 N N . GLY A 1 160 ? 8.947 -14.717 -5.245 1.00 92.56 160 GLY A N 1
ATOM 1261 C CA . GLY A 1 160 ? 9.141 -14.567 -6.682 1.00 92.56 160 GLY A CA 1
ATOM 1262 C C . GLY A 1 160 ? 10.379 -15.270 -7.222 1.00 92.56 160 GLY A C 1
ATOM 1263 O O . GLY A 1 160 ? 11.026 -16.054 -6.532 1.00 92.56 160 GLY A O 1
ATOM 1264 N N . THR A 1 161 ? 10.720 -14.984 -8.473 1.00 92.50 161 THR A N 1
ATOM 1265 C CA . THR A 1 161 ? 11.845 -15.588 -9.205 1.00 92.50 161 THR A CA 1
ATOM 1266 C C . THR A 1 161 ? 12.820 -14.508 -9.667 1.00 92.50 161 THR A C 1
ATOM 1268 O O . THR A 1 161 ? 12.357 -13.425 -10.025 1.00 92.50 161 THR A O 1
ATOM 1271 N N . PRO A 1 162 ? 14.145 -14.750 -9.651 1.00 92.62 162 PRO A N 1
ATOM 1272 C CA . PRO A 1 162 ? 15.112 -13.786 -10.169 1.00 92.62 162 PRO A CA 1
ATOM 1273 C C . PRO A 1 162 ? 14.825 -13.448 -11.632 1.00 92.62 162 PRO A C 1
ATOM 1275 O O . PRO A 1 162 ? 14.577 -14.346 -12.439 1.00 92.62 162 PRO A O 1
ATOM 1278 N N . VAL A 1 163 ? 14.878 -12.165 -11.967 1.00 90.31 163 VAL A N 1
ATOM 1279 C CA . VAL A 1 163 ? 14.704 -11.663 -13.330 1.00 90.31 163 VAL A CA 1
ATOM 1280 C C . VAL A 1 163 ? 15.775 -10.630 -13.636 1.00 90.31 163 VAL A C 1
ATOM 1282 O O . VAL A 1 163 ? 16.205 -9.891 -12.757 1.00 90.31 163 VAL A O 1
ATOM 1285 N N . ASP A 1 164 ? 16.196 -10.567 -14.896 1.00 88.19 164 ASP A N 1
ATOM 1286 C CA . ASP A 1 164 ? 17.056 -9.480 -15.354 1.00 88.19 164 ASP A CA 1
ATOM 1287 C C . ASP A 1 164 ? 16.210 -8.208 -15.463 1.00 88.19 164 ASP A C 1
ATOM 1289 O O . ASP A 1 164 ? 15.314 -8.111 -16.307 1.00 88.19 164 ASP A O 1
ATOM 1293 N N . MET A 1 165 ? 16.431 -7.268 -14.545 1.00 88.50 165 MET A N 1
ATOM 1294 C CA . MET A 1 165 ? 15.704 -6.009 -14.500 1.00 88.50 165 MET A CA 1
ATOM 1295 C C . MET A 1 165 ? 16.617 -4.852 -14.080 1.00 88.50 165 MET A C 1
ATOM 1297 O O . MET A 1 165 ? 17.598 -5.052 -13.363 1.00 88.50 165 MET A O 1
ATOM 1301 N N . PRO A 1 166 ? 16.291 -3.609 -14.468 1.00 90.00 166 PRO A N 1
ATOM 1302 C CA . PRO A 1 166 ? 17.071 -2.444 -14.078 1.00 90.00 166 PRO A CA 1
ATOM 1303 C C . PRO A 1 166 ? 17.187 -2.306 -12.554 1.00 90.00 166 PRO A C 1
ATOM 1305 O O . PRO A 1 166 ? 16.186 -2.334 -11.823 1.00 90.00 166 PRO A O 1
ATOM 1308 N N . ARG A 1 167 ? 18.417 -2.087 -12.079 1.00 90.19 167 ARG A N 1
ATOM 1309 C CA . ARG A 1 167 ? 18.691 -1.828 -10.661 1.00 90.19 167 ARG A CA 1
ATOM 1310 C C . ARG A 1 167 ? 17.914 -0.617 -10.163 1.00 90.19 167 ARG A C 1
ATOM 1312 O O . ARG A 1 167 ? 17.765 0.375 -10.875 1.00 90.19 167 ARG A O 1
ATOM 1319 N N . TYR A 1 168 ? 17.443 -0.696 -8.924 1.00 91.88 168 TYR A N 1
ATOM 1320 C CA . TYR A 1 168 ? 16.766 0.425 -8.282 1.00 91.88 168 TYR A CA 1
ATOM 1321 C C . TYR A 1 168 ? 17.773 1.532 -7.939 1.00 91.88 168 TYR A C 1
ATOM 1323 O O . TYR A 1 168 ? 18.848 1.245 -7.402 1.00 91.88 168 TYR A O 1
ATOM 1331 N N . SER A 1 169 ? 17.462 2.783 -8.287 1.00 90.12 169 SER A N 1
ATOM 1332 C CA . SER A 1 169 ? 18.446 3.870 -8.241 1.00 90.12 169 SER A CA 1
ATOM 1333 C C . SER A 1 169 ? 18.854 4.220 -6.797 1.00 90.12 169 SER A C 1
ATOM 1335 O O . SER A 1 169 ? 18.025 4.122 -5.892 1.00 90.12 169 SER A O 1
ATOM 1337 N N . PRO A 1 170 ? 20.103 4.659 -6.535 1.00 90.31 170 PRO A N 1
ATOM 1338 C CA . PRO A 1 170 ? 20.535 5.036 -5.185 1.00 90.31 170 PRO A CA 1
ATOM 1339 C C . PRO A 1 170 ? 19.676 6.134 -4.546 1.00 90.31 170 PRO A C 1
ATOM 1341 O O . PRO A 1 170 ? 19.340 6.045 -3.369 1.00 90.31 170 PRO A O 1
ATOM 1344 N N . THR A 1 171 ? 19.284 7.146 -5.322 1.00 92.12 171 THR A N 1
ATOM 1345 C CA . THR A 1 171 ? 18.419 8.232 -4.843 1.00 92.12 171 THR A CA 1
ATOM 1346 C C . THR A 1 171 ? 17.016 7.726 -4.521 1.00 92.12 171 THR A C 1
ATOM 1348 O O . THR A 1 171 ? 16.471 8.066 -3.472 1.00 92.12 171 THR A O 1
ATOM 1351 N N . ASP A 1 172 ? 16.451 6.859 -5.367 1.00 93.31 172 ASP A N 1
ATOM 1352 C CA . ASP A 1 172 ? 15.129 6.283 -5.111 1.00 93.31 172 ASP A CA 1
ATOM 1353 C C . ASP A 1 172 ? 15.143 5.330 -3.913 1.00 93.31 172 ASP A C 1
ATOM 1355 O O . ASP A 1 172 ? 14.160 5.260 -3.185 1.00 93.31 172 ASP A O 1
ATOM 1359 N N . ARG A 1 173 ? 16.263 4.646 -3.640 1.00 94.81 173 ARG A N 1
ATOM 1360 C CA . ARG A 1 173 ? 16.438 3.829 -2.425 1.00 94.81 173 ARG A CA 1
ATOM 1361 C C . ARG A 1 173 ? 16.316 4.663 -1.153 1.00 94.81 173 ARG A C 1
ATOM 1363 O O . ARG A 1 173 ? 15.640 4.235 -0.222 1.00 94.81 173 ARG A O 1
ATOM 1370 N N . VAL A 1 174 ? 16.948 5.839 -1.117 1.00 94.69 174 VAL A N 1
ATOM 1371 C CA . VAL A 1 174 ? 16.843 6.769 0.021 1.00 94.69 174 VAL A CA 1
ATOM 1372 C C . VAL A 1 174 ? 15.402 7.249 0.169 1.00 94.69 174 VAL A C 1
ATOM 1374 O O . VAL A 1 174 ? 14.818 7.095 1.236 1.00 94.69 174 VAL A O 1
ATOM 1377 N N . ARG A 1 175 ? 14.794 7.720 -0.925 1.00 95.06 175 ARG A N 1
ATOM 1378 C CA . ARG A 1 175 ? 13.396 8.170 -0.938 1.00 95.06 175 ARG A CA 1
ATOM 1379 C C . ARG A 1 175 ? 12.427 7.080 -0.467 1.00 95.06 175 ARG A C 1
ATOM 1381 O O . ARG A 1 175 ? 11.543 7.358 0.332 1.00 95.06 175 ARG A O 1
ATOM 1388 N N . LEU A 1 176 ? 12.601 5.846 -0.940 1.00 96.94 176 LEU A N 1
ATOM 1389 C CA . LEU A 1 176 ? 11.768 4.707 -0.558 1.00 96.94 176 LEU A CA 1
ATOM 1390 C C . LEU A 1 176 ? 11.912 4.373 0.929 1.00 96.94 176 LEU A C 1
ATOM 1392 O O . LEU A 1 176 ? 10.917 4.118 1.598 1.00 96.94 176 LEU A O 1
ATOM 1396 N N . ARG A 1 177 ? 13.144 4.384 1.448 1.00 96.75 177 ARG A N 1
ATOM 1397 C CA . ARG A 1 177 ? 13.421 4.142 2.867 1.00 96.75 177 ARG A CA 1
ATOM 1398 C C . ARG A 1 177 ? 12.731 5.183 3.743 1.00 96.75 177 ARG A C 1
ATOM 1400 O O . ARG A 1 177 ? 12.115 4.813 4.741 1.00 96.75 177 ARG A O 1
ATOM 1407 N N . ASP A 1 178 ? 12.856 6.454 3.383 1.00 96.62 178 ASP A N 1
ATOM 1408 C CA . ASP A 1 178 ? 12.293 7.559 4.156 1.00 96.62 178 ASP A CA 1
ATOM 1409 C C . ASP A 1 178 ? 10.757 7.485 4.145 1.00 96.62 178 ASP A C 1
ATOM 1411 O O . ASP A 1 178 ? 10.130 7.581 5.199 1.00 96.62 178 ASP A O 1
ATOM 1415 N N . GLU A 1 179 ? 10.158 7.177 2.990 1.00 97.19 179 GLU A N 1
ATOM 1416 C CA . GLU A 1 179 ? 8.710 6.979 2.862 1.00 97.19 179 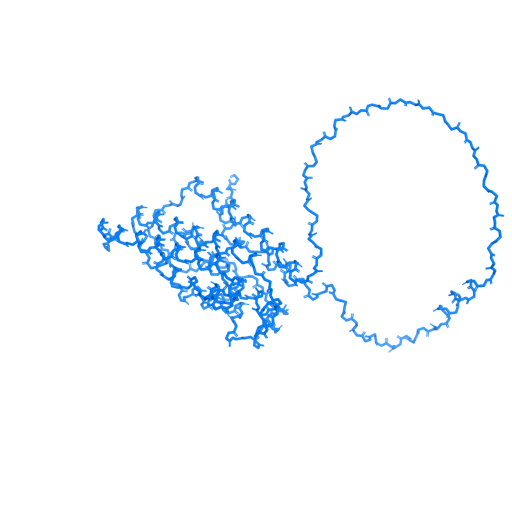GLU A CA 1
ATOM 1417 C C . GLU A 1 179 ? 8.208 5.777 3.679 1.00 97.19 179 GLU A C 1
ATOM 1419 O O . GLU A 1 179 ? 7.246 5.905 4.430 1.00 97.19 179 GLU A O 1
ATOM 1424 N N . MET A 1 180 ? 8.880 4.622 3.610 1.00 97.62 180 MET A N 1
ATOM 1425 C CA . MET A 1 180 ? 8.519 3.438 4.406 1.00 97.62 180 MET A CA 1
ATOM 1426 C C . MET A 1 180 ? 8.645 3.685 5.911 1.00 97.62 180 MET A C 1
ATOM 1428 O O . MET A 1 180 ? 7.827 3.205 6.694 1.00 97.62 180 MET A O 1
ATOM 1432 N N . THR A 1 181 ? 9.671 4.434 6.318 1.00 96.62 181 THR A N 1
ATOM 1433 C CA . THR A 1 181 ? 9.904 4.806 7.720 1.00 96.62 181 THR A CA 1
ATOM 1434 C C . THR A 1 181 ? 8.769 5.691 8.226 1.00 96.62 181 THR A C 1
ATOM 1436 O O . THR A 1 181 ? 8.161 5.378 9.252 1.00 96.62 181 THR A O 1
ATOM 1439 N N . ARG A 1 182 ? 8.412 6.719 7.446 1.00 96.50 182 ARG A N 1
ATOM 1440 C CA . ARG A 1 182 ? 7.287 7.615 7.724 1.00 96.50 182 ARG A CA 1
ATOM 1441 C C . ARG A 1 182 ? 5.958 6.862 7.779 1.00 96.50 182 ARG A C 1
ATOM 1443 O O . ARG A 1 182 ? 5.216 7.018 8.745 1.00 96.50 182 ARG A O 1
ATOM 1450 N N . ALA A 1 183 ? 5.674 6.016 6.787 1.00 97.38 183 ALA A N 1
ATOM 1451 C CA . ALA A 1 183 ? 4.450 5.221 6.724 1.00 97.38 183 ALA A CA 1
ATOM 1452 C C . ALA A 1 183 ? 4.315 4.294 7.941 1.00 97.38 183 ALA A C 1
ATOM 1454 O O . ALA A 1 183 ? 3.257 4.248 8.568 1.00 97.38 183 ALA A O 1
ATOM 1455 N N . ARG A 1 184 ? 5.396 3.603 8.328 1.00 97.06 184 ARG A N 1
ATOM 1456 C CA . ARG A 1 184 ? 5.437 2.762 9.533 1.00 97.06 184 ARG A CA 1
ATOM 1457 C C . ARG A 1 184 ? 5.120 3.564 10.794 1.00 97.06 184 ARG A C 1
ATOM 1459 O O . ARG A 1 184 ? 4.261 3.154 11.563 1.00 97.06 184 ARG A O 1
ATOM 1466 N N . GLU A 1 185 ? 5.798 4.688 11.016 1.00 95.88 185 GLU A N 1
ATOM 1467 C CA . GLU A 1 185 ? 5.607 5.518 12.217 1.00 95.88 185 GLU A CA 1
ATOM 1468 C C . GLU A 1 185 ? 4.188 6.079 12.306 1.00 95.88 185 GLU A C 1
ATOM 1470 O O . GLU A 1 185 ? 3.547 6.031 13.359 1.00 95.88 185 GLU A O 1
ATOM 1475 N N . GLN A 1 186 ? 3.665 6.544 11.174 1.00 96.31 186 GLN A N 1
ATOM 1476 C CA . GLN A 1 186 ? 2.309 7.054 11.061 1.00 96.31 186 GLN A CA 1
ATOM 1477 C C . GLN A 1 186 ? 1.262 5.972 11.359 1.00 96.31 186 GLN A C 1
ATOM 1479 O O . GLN A 1 186 ? 0.346 6.209 12.151 1.00 96.31 186 GLN A O 1
ATOM 1484 N N . LEU A 1 187 ? 1.396 4.786 10.762 1.00 97.75 187 LEU A N 1
ATOM 1485 C CA . LEU A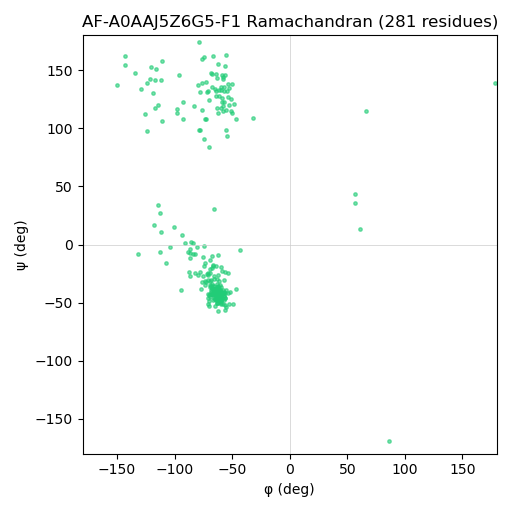 1 187 ? 0.469 3.674 10.977 1.00 97.75 187 LEU A CA 1
ATOM 1486 C C . LEU A 1 187 ? 0.576 3.100 12.389 1.00 97.75 187 LEU A C 1
ATOM 1488 O O . LEU A 1 187 ? -0.443 2.735 12.970 1.00 97.75 187 LEU A O 1
ATOM 1492 N N . PHE A 1 188 ? 1.777 3.072 12.965 1.00 96.38 188 PHE A N 1
ATOM 1493 C CA . PHE A 1 188 ? 1.991 2.680 14.354 1.00 96.38 188 PHE A CA 1
ATOM 1494 C C . PHE A 1 188 ? 1.276 3.638 15.316 1.00 96.38 188 PHE A C 1
ATOM 1496 O O . PHE A 1 188 ? 0.529 3.203 16.192 1.00 96.38 188 PHE A O 1
ATOM 1503 N N . GLY A 1 189 ? 1.437 4.952 15.122 1.00 95.50 189 GLY A N 1
ATOM 1504 C CA . GLY A 1 189 ? 0.716 5.959 15.902 1.00 95.50 189 GLY A CA 1
ATOM 1505 C C . GLY A 1 189 ? -0.802 5.848 15.740 1.00 95.50 189 GLY A C 1
ATOM 1506 O O .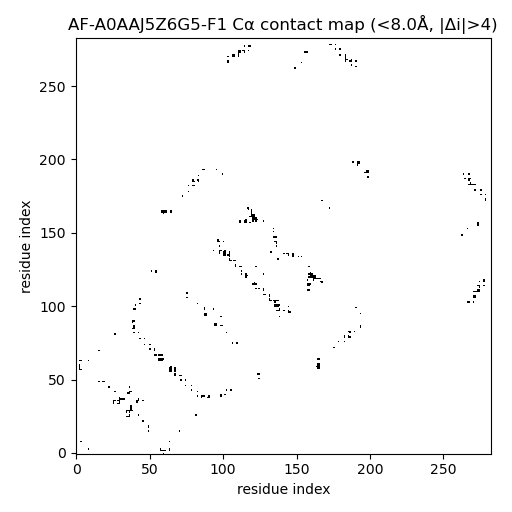 GLY A 1 189 ? -1.529 5.880 16.730 1.00 95.50 189 GLY A O 1
ATOM 1507 N N . TRP A 1 190 ? -1.279 5.657 14.508 1.00 97.19 190 TRP A N 1
ATOM 1508 C CA . TRP A 1 190 ? -2.701 5.462 14.224 1.00 97.19 190 TRP A CA 1
ATOM 1509 C C . TRP A 1 190 ? -3.270 4.214 14.904 1.00 97.19 190 TRP A C 1
ATOM 1511 O O . TRP A 1 190 ? -4.320 4.307 15.535 1.00 97.19 190 TRP A O 1
ATOM 1521 N N . MET A 1 191 ? -2.582 3.071 14.829 1.00 96.19 191 MET A N 1
ATOM 1522 C CA . MET A 1 191 ? -3.010 1.833 15.487 1.00 96.19 191 MET A CA 1
ATOM 1523 C C . MET A 1 191 ? -3.173 2.045 16.994 1.00 96.19 191 MET A C 1
ATOM 1525 O O . MET A 1 191 ? -4.200 1.672 17.566 1.00 96.19 191 MET A O 1
ATOM 1529 N N . ARG A 1 192 ? -2.216 2.724 17.638 1.00 95.12 192 ARG A N 1
ATOM 1530 C CA . ARG A 1 192 ? -2.300 3.008 19.076 1.00 95.12 192 ARG A CA 1
ATOM 1531 C C . ARG A 1 192 ? -3.474 3.910 19.420 1.00 95.12 192 ARG A C 1
ATOM 1533 O O . ARG A 1 192 ? -4.149 3.648 20.412 1.00 95.12 192 ARG A O 1
ATOM 1540 N N . ASP A 1 193 ? -3.780 4.900 18.583 1.00 94.75 193 ASP A N 1
ATOM 1541 C CA . ASP A 1 193 ? -4.981 5.719 18.758 1.00 94.75 193 ASP A CA 1
ATOM 1542 C C . ASP A 1 193 ? -6.265 4.876 18.666 1.00 94.75 193 ASP A C 1
ATOM 1544 O O . ASP A 1 193 ? -7.185 5.076 19.466 1.00 94.75 193 ASP A O 1
ATOM 1548 N N . GLN A 1 194 ? -6.331 3.911 17.736 1.00 94.75 194 GLN A N 1
ATOM 1549 C CA . GLN A 1 194 ? -7.483 3.005 17.618 1.00 94.75 194 GLN A CA 1
ATOM 1550 C C . GLN A 1 194 ? -7.653 2.141 18.873 1.00 94.75 194 GLN A C 1
ATOM 1552 O O . GLN A 1 194 ? -8.775 1.969 19.355 1.00 94.75 194 GLN A O 1
ATOM 1557 N N . LEU A 1 195 ? -6.543 1.669 19.448 1.00 93.38 195 LEU A N 1
ATOM 1558 C CA . LEU A 1 195 ? -6.516 0.901 20.697 1.00 93.38 195 LEU A CA 1
ATOM 1559 C C . LEU A 1 195 ? -6.605 1.774 21.964 1.00 93.38 195 LEU A C 1
ATOM 1561 O O . LEU A 1 195 ? -6.668 1.244 23.073 1.00 93.38 195 LEU A O 1
ATOM 1565 N N . ARG A 1 196 ? -6.653 3.108 21.823 1.00 91.38 196 ARG A N 1
ATOM 1566 C CA . ARG A 1 196 ? -6.637 4.094 22.925 1.00 91.38 196 ARG A CA 1
ATOM 1567 C C . ARG A 1 196 ? -5.416 3.955 23.843 1.00 91.38 196 ARG A C 1
ATOM 1569 O O . ARG A 1 196 ? -5.511 4.161 25.054 1.00 91.38 196 ARG A O 1
ATOM 1576 N N . LEU A 1 197 ? -4.275 3.613 23.259 1.00 89.75 197 LEU A N 1
ATOM 1577 C CA . LEU A 1 197 ? -2.990 3.500 23.937 1.00 89.75 197 LEU A CA 1
ATOM 1578 C C . LEU A 1 197 ? -2.183 4.795 23.764 1.00 89.75 197 LEU A C 1
ATOM 1580 O O . LEU A 1 197 ? -2.250 5.427 22.709 1.00 89.75 197 LEU A O 1
ATOM 1584 N N . PRO A 1 198 ? -1.383 5.205 24.764 1.00 85.06 198 PRO A N 1
ATOM 1585 C CA . PRO A 1 198 ? -0.528 6.381 24.631 1.00 85.06 198 PRO A CA 1
ATOM 1586 C C . PRO A 1 198 ? 0.531 6.124 23.560 1.00 85.06 198 PRO A C 1
ATOM 1588 O O . PRO A 1 198 ? 1.156 5.066 23.568 1.00 85.06 198 PRO A O 1
ATOM 1591 N N . ARG A 1 199 ? 0.767 7.057 22.638 1.00 81.19 199 ARG A N 1
ATOM 1592 C CA . ARG A 1 199 ? 1.875 6.928 21.680 1.00 81.19 199 ARG A CA 1
ATOM 1593 C C . ARG A 1 199 ? 3.216 6.922 22.438 1.00 81.19 199 ARG A C 1
ATOM 1595 O O . ARG A 1 199 ? 3.318 7.624 23.446 1.00 81.19 199 ARG A O 1
ATOM 1602 N N . PRO A 1 200 ? 4.226 6.140 22.010 1.00 76.50 200 PRO A N 1
ATOM 1603 C CA . PRO A 1 200 ? 5.548 6.209 22.616 1.00 76.50 200 PRO A CA 1
ATOM 1604 C C . PRO A 1 200 ? 6.075 7.643 22.543 1.00 76.50 200 PRO A C 1
ATOM 1606 O O . PRO A 1 200 ? 5.781 8.332 21.562 1.00 76.50 200 PRO A O 1
ATOM 1609 N N . PRO A 1 201 ? 6.837 8.100 23.547 1.00 65.31 201 PRO A N 1
ATOM 1610 C CA . PRO A 1 201 ? 7.471 9.403 23.477 1.00 65.31 201 PRO A CA 1
ATOM 1611 C C . PRO A 1 201 ? 8.373 9.436 22.243 1.00 65.31 201 PRO A C 1
ATOM 1613 O O . PRO A 1 201 ? 9.300 8.632 22.120 1.00 65.31 201 PRO A O 1
ATOM 1616 N N . THR A 1 202 ? 8.087 10.348 21.316 1.00 58.06 202 THR A N 1
ATOM 1617 C CA . THR A 1 202 ? 9.053 10.717 20.289 1.00 58.06 202 THR A CA 1
ATOM 1618 C C . THR A 1 202 ? 10.225 11.314 21.050 1.00 58.06 202 THR A C 1
ATOM 1620 O O . THR A 1 202 ? 10.064 12.336 21.714 1.00 58.06 202 THR A O 1
ATOM 1623 N N . ILE A 1 203 ? 11.380 10.653 21.032 1.00 52.94 203 ILE A N 1
ATOM 1624 C CA . ILE A 1 203 ? 12.616 11.288 21.479 1.00 52.94 203 ILE A CA 1
ATOM 1625 C C . ILE A 1 203 ? 12.910 12.330 20.401 1.00 52.94 203 ILE A C 1
ATOM 1627 O O . ILE A 1 203 ? 13.581 12.045 19.414 1.00 52.94 203 ILE A O 1
ATOM 1631 N N . GLU A 1 204 ? 12.300 13.507 20.522 1.00 44.56 204 GLU A N 1
ATOM 1632 C CA . GLU A 1 204 ? 12.844 14.691 19.883 1.00 44.56 204 GLU A CA 1
ATOM 1633 C C . GLU A 1 204 ? 14.255 14.810 20.460 1.00 44.56 204 GLU A C 1
ATOM 1635 O O . GLU A 1 204 ? 14.418 14.912 21.676 1.00 44.56 204 GLU A O 1
ATOM 1640 N N . GLU A 1 205 ? 15.280 14.660 19.619 1.00 43.06 205 GLU A N 1
ATOM 1641 C CA . GLU A 1 205 ? 16.642 15.012 20.004 1.00 43.06 205 GLU A CA 1
ATOM 1642 C C . GLU A 1 205 ? 16.594 16.476 20.450 1.00 43.06 205 GLU A C 1
ATOM 1644 O O . GLU A 1 205 ? 16.535 17.384 19.619 1.00 43.06 205 GLU A O 1
ATOM 1649 N N . GLU A 1 206 ? 16.522 16.701 21.767 1.00 34.53 206 GLU A N 1
ATOM 1650 C CA . GLU A 1 206 ? 16.570 18.037 22.341 1.00 34.53 206 GLU A CA 1
ATOM 1651 C C . GLU A 1 206 ? 17.802 18.739 21.757 1.00 34.53 206 GLU A C 1
ATOM 1653 O O . GLU A 1 206 ? 18.913 18.196 21.846 1.00 34.53 206 GLU A O 1
ATOM 1658 N N . PRO A 1 207 ? 17.659 19.930 21.147 1.00 37.09 207 PRO A N 1
ATOM 1659 C CA . PRO A 1 207 ? 18.824 20.698 20.760 1.00 37.09 207 PRO A CA 1
ATOM 1660 C C . PRO A 1 207 ? 19.609 20.973 22.038 1.00 37.09 207 PRO A C 1
ATOM 1662 O O . PRO A 1 207 ? 19.082 21.594 22.960 1.00 37.09 207 PRO A O 1
ATOM 1665 N N . ALA A 1 208 ? 20.841 20.453 22.078 1.00 37.09 208 ALA A N 1
ATOM 1666 C CA . ALA A 1 208 ? 21.770 20.530 23.196 1.00 37.09 208 ALA A CA 1
ATOM 1667 C C . ALA A 1 208 ? 21.580 21.835 23.975 1.00 37.09 208 ALA A C 1
ATOM 1669 O O . ALA A 1 208 ? 21.884 22.918 23.464 1.00 37.09 208 ALA A O 1
ATOM 1670 N N . ALA A 1 209 ? 21.029 21.711 25.186 1.00 38.12 209 ALA A N 1
ATOM 1671 C CA . ALA A 1 209 ? 20.794 22.827 26.080 1.00 38.12 209 ALA A CA 1
ATOM 1672 C C . ALA A 1 209 ? 22.087 23.638 26.195 1.00 38.12 209 ALA A C 1
ATOM 1674 O O . ALA A 1 209 ? 23.112 23.160 26.690 1.00 38.12 209 ALA A O 1
ATOM 1675 N N . ALA A 1 210 ? 22.040 24.860 25.668 1.00 36.06 210 ALA A N 1
ATOM 1676 C CA . ALA A 1 210 ? 23.107 25.820 25.816 1.00 36.06 210 ALA A CA 1
ATOM 1677 C C . ALA A 1 210 ? 23.343 26.032 27.312 1.00 36.06 210 ALA A C 1
ATOM 1679 O O . ALA A 1 210 ? 22.436 26.389 28.062 1.00 36.06 210 ALA A O 1
ATOM 1680 N N . ALA A 1 211 ? 24.580 25.772 27.719 1.00 40.94 211 ALA A N 1
ATOM 1681 C CA . ALA A 1 211 ? 25.085 26.020 29.049 1.00 40.94 211 ALA A CA 1
ATOM 1682 C C . ALA A 1 211 ? 24.728 27.438 29.516 1.00 40.94 211 ALA A C 1
ATOM 1684 O O . ALA A 1 211 ? 25.178 28.426 28.934 1.00 40.94 211 ALA A O 1
ATOM 1685 N N . THR A 1 212 ? 23.996 27.532 30.621 1.00 32.34 212 THR A N 1
ATOM 1686 C CA . THR A 1 212 ? 24.052 28.700 31.497 1.00 32.34 212 THR A CA 1
ATOM 1687 C C . THR A 1 212 ? 24.570 28.257 32.850 1.00 32.34 212 THR A C 1
ATOM 1689 O O . THR A 1 212 ? 24.014 27.389 33.517 1.00 32.34 212 THR A O 1
ATOM 1692 N N . SER A 1 213 ? 25.721 28.839 33.155 1.00 31.66 213 SER A N 1
ATOM 1693 C CA . SER A 1 213 ? 26.608 28.627 34.282 1.00 31.66 213 SER A CA 1
ATOM 1694 C C . SER A 1 213 ? 25.952 28.840 35.640 1.00 31.66 213 SER A C 1
ATOM 1696 O O . SER A 1 213 ? 25.185 29.779 35.839 1.00 31.66 213 SER A O 1
ATOM 1698 N N . SER A 1 214 ? 26.392 28.007 36.577 1.00 30.94 214 SER A N 1
ATOM 1699 C CA . SER A 1 214 ? 26.307 28.170 38.023 1.00 30.94 214 SER A CA 1
ATOM 1700 C C . SER A 1 214 ? 26.809 29.532 38.513 1.00 30.94 214 SER A C 1
ATOM 1702 O O . SER A 1 214 ? 27.907 29.953 38.138 1.00 30.94 214 SER A O 1
ATOM 1704 N N . SER A 1 215 ? 26.087 30.128 39.456 1.00 30.77 215 SER A N 1
ATOM 1705 C CA . SER A 1 215 ? 26.687 30.884 40.556 1.00 30.77 215 SER A CA 1
ATOM 1706 C C . SER A 1 215 ? 25.790 30.793 41.789 1.00 30.77 215 SER A C 1
ATOM 1708 O O . SER A 1 215 ? 24.567 30.862 41.671 1.00 30.77 215 SER A O 1
ATOM 1710 N N . ASP A 1 216 ? 26.452 30.592 42.920 1.00 30.72 216 ASP A N 1
ATOM 1711 C CA . ASP A 1 216 ? 25.973 30.301 44.271 1.00 30.72 216 ASP A CA 1
ATOM 1712 C C . ASP A 1 216 ? 24.984 31.338 44.845 1.00 30.72 216 ASP A C 1
ATOM 1714 O O . ASP A 1 216 ? 25.017 32.501 44.454 1.00 30.72 216 ASP A O 1
ATOM 1718 N N . ASP A 1 217 ? 24.103 30.931 45.772 1.00 30.83 217 ASP A N 1
ATOM 1719 C CA . ASP A 1 217 ? 24.316 31.195 47.208 1.00 30.83 217 ASP A CA 1
ATOM 1720 C C . ASP A 1 217 ? 23.170 30.687 48.119 1.00 30.83 217 ASP A C 1
ATOM 1722 O O . ASP A 1 217 ? 21.985 30.833 47.832 1.00 30.83 217 ASP A O 1
ATOM 1726 N N . GLU A 1 218 ? 23.610 30.116 49.244 1.00 30.91 218 GLU A N 1
ATOM 1727 C CA . GLU A 1 218 ? 23.098 30.267 50.616 1.00 3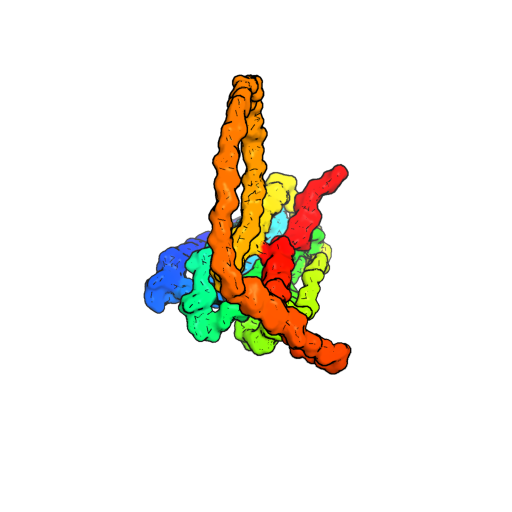0.91 218 GLU A CA 1
ATOM 1728 C C . GLU A 1 218 ? 21.693 29.756 51.040 1.00 30.91 218 GLU A C 1
ATOM 1730 O O . GLU A 1 218 ? 20.632 30.262 50.678 1.00 30.91 218 GLU A O 1
ATOM 1735 N N . ALA A 1 219 ? 21.710 28.764 51.945 1.00 33.53 219 ALA A N 1
ATOM 1736 C CA . ALA A 1 219 ? 20.578 28.324 52.767 1.00 33.53 219 ALA A CA 1
ATOM 1737 C C . ALA A 1 219 ? 20.280 29.322 53.907 1.00 33.53 219 ALA A C 1
ATOM 1739 O O . ALA A 1 219 ? 21.178 30.038 54.350 1.00 33.53 219 ALA A O 1
ATOM 1740 N N . PRO A 1 220 ? 19.076 29.275 54.510 1.00 37.72 220 PRO A N 1
ATOM 1741 C CA . PRO A 1 220 ? 19.063 28.721 55.866 1.00 37.72 220 PRO A CA 1
ATOM 1742 C C . PRO A 1 220 ? 17.836 27.865 56.225 1.00 37.72 220 PRO A C 1
ATOM 1744 O O . PRO A 1 220 ? 16.780 27.886 55.597 1.00 37.72 220 PRO A O 1
ATOM 1747 N N . ALA A 1 221 ? 18.037 27.092 57.292 1.00 36.19 221 ALA A N 1
ATOM 1748 C CA . ALA A 1 221 ? 17.140 26.118 57.892 1.00 36.19 221 ALA A CA 1
ATOM 1749 C C . ALA A 1 221 ? 15.745 26.662 58.244 1.00 36.19 221 ALA A C 1
ATOM 1751 O O . ALA A 1 221 ? 15.607 27.725 58.845 1.00 36.19 221 ALA A O 1
ATOM 1752 N N . THR A 1 222 ? 14.712 25.864 57.960 1.00 32.16 222 THR A N 1
ATOM 1753 C CA . THR A 1 222 ? 13.368 26.033 58.525 1.00 32.16 222 THR A CA 1
ATOM 1754 C C . THR A 1 222 ? 12.939 24.720 59.176 1.00 32.16 222 THR A C 1
ATOM 1756 O O . THR A 1 222 ? 12.780 23.694 58.518 1.00 32.16 222 THR A O 1
ATOM 1759 N N . THR A 1 223 ? 12.828 24.769 60.500 1.00 33.22 223 THR A N 1
ATOM 1760 C CA . THR A 1 223 ? 12.140 23.826 61.385 1.00 33.22 223 THR A CA 1
ATOM 1761 C C . THR A 1 223 ? 10.698 23.619 60.934 1.00 33.22 223 THR A C 1
ATOM 1763 O O . THR A 1 223 ? 9.960 24.594 60.830 1.00 33.22 223 THR A O 1
ATOM 1766 N N . TRP A 1 224 ? 10.290 22.365 60.733 1.00 37.38 224 TRP A N 1
ATOM 1767 C CA . TRP A 1 224 ? 8.882 21.997 60.595 1.00 37.38 224 TRP A CA 1
ATOM 1768 C C . TRP A 1 224 ? 8.489 21.120 61.778 1.00 37.38 224 TRP A C 1
ATOM 1770 O O . TRP A 1 224 ? 9.117 20.099 62.063 1.00 37.38 224 TRP A O 1
ATOM 1780 N N . GLU A 1 225 ? 7.506 21.626 62.509 1.00 31.72 225 GLU A N 1
ATOM 1781 C CA . GLU A 1 225 ? 6.909 21.055 63.704 1.00 31.72 225 GLU A CA 1
ATOM 1782 C C . GLU A 1 225 ? 6.208 19.729 63.382 1.00 31.72 225 GLU A C 1
ATOM 1784 O O . GLU A 1 225 ? 5.670 19.525 62.295 1.00 31.72 225 GLU A O 1
ATOM 1789 N N . ALA A 1 226 ? 6.244 18.812 64.346 1.00 37.38 226 ALA A N 1
ATOM 1790 C CA . ALA A 1 226 ? 5.538 17.545 64.287 1.00 37.38 226 ALA A CA 1
ATOM 1791 C C . ALA A 1 226 ? 4.031 17.781 64.472 1.00 37.38 226 ALA A C 1
ATOM 1793 O O . ALA A 1 226 ? 3.586 18.059 65.584 1.00 37.38 226 ALA A O 1
ATOM 1794 N N . GLU A 1 227 ? 3.249 17.641 63.402 1.00 35.75 227 GLU A N 1
ATOM 1795 C CA . GLU A 1 227 ? 1.801 17.455 63.509 1.00 35.75 227 GLU A CA 1
ATOM 1796 C C . GLU A 1 227 ? 1.485 15.973 63.766 1.00 35.75 227 GLU A C 1
ATOM 1798 O O . GLU A 1 227 ? 1.818 15.081 62.982 1.00 35.75 227 GLU A O 1
ATOM 1803 N N . GLU A 1 228 ? 0.852 15.722 64.911 1.00 41.38 228 GLU A N 1
ATOM 1804 C CA . GLU A 1 228 ? 0.235 14.458 65.312 1.00 41.38 228 GLU A CA 1
ATOM 1805 C C . GLU A 1 228 ? -0.795 13.984 64.271 1.00 41.38 228 GLU A C 1
ATOM 1807 O O . GLU A 1 228 ? -1.845 14.597 64.081 1.00 41.38 228 GLU A O 1
ATOM 1812 N N . ALA A 1 229 ? -0.527 12.844 63.631 1.00 38.72 229 ALA A N 1
ATOM 1813 C CA . ALA A 1 229 ? -1.501 12.138 62.804 1.00 38.72 229 ALA A CA 1
ATOM 1814 C C . ALA A 1 229 ? -2.469 11.306 63.681 1.00 38.72 229 ALA A C 1
ATOM 1816 O O . ALA A 1 229 ? -2.019 10.617 64.603 1.00 38.72 229 ALA A O 1
ATOM 1817 N N . PRO A 1 230 ? -3.789 11.299 63.409 1.00 36.91 230 PRO A N 1
ATOM 1818 C CA . PRO A 1 230 ? -4.751 10.513 64.178 1.00 36.91 230 PRO A CA 1
ATOM 1819 C C . PRO A 1 230 ? -4.601 9.005 63.909 1.00 36.91 230 PRO A C 1
ATOM 1821 O O . PRO A 1 230 ? -4.580 8.546 62.768 1.00 36.91 230 PRO A O 1
ATOM 1824 N N . ALA A 1 231 ? -4.564 8.223 64.990 1.00 45.84 231 ALA A N 1
ATOM 1825 C CA . ALA A 1 231 ? -4.262 6.789 65.069 1.00 45.84 231 ALA A CA 1
ATOM 1826 C C . ALA A 1 231 ? -5.265 5.810 64.397 1.00 45.84 231 ALA A C 1
ATOM 1828 O O . ALA A 1 231 ? -5.418 4.685 64.862 1.00 45.84 231 ALA A O 1
ATOM 1829 N N . SER A 1 232 ? -5.964 6.195 63.322 1.00 51.06 232 SER A N 1
ATOM 1830 C CA . SER A 1 232 ? -7.022 5.361 62.710 1.00 51.06 232 SER A CA 1
ATOM 1831 C C . SER A 1 232 ? -6.673 4.720 61.358 1.00 51.06 232 SER A C 1
ATOM 1833 O O . SER A 1 232 ? -7.321 3.751 60.966 1.00 51.06 232 SER A O 1
ATOM 1835 N N . GLU A 1 233 ? -5.627 5.177 60.661 1.00 44.12 233 GLU A N 1
ATOM 1836 C CA . GLU A 1 233 ? -5.230 4.596 59.364 1.00 44.12 233 GLU A CA 1
ATOM 1837 C C . GLU A 1 233 ? -4.290 3.387 59.504 1.00 44.12 233 GLU A C 1
ATOM 1839 O O . GLU A 1 233 ? -4.304 2.479 58.667 1.00 44.12 233 GLU A 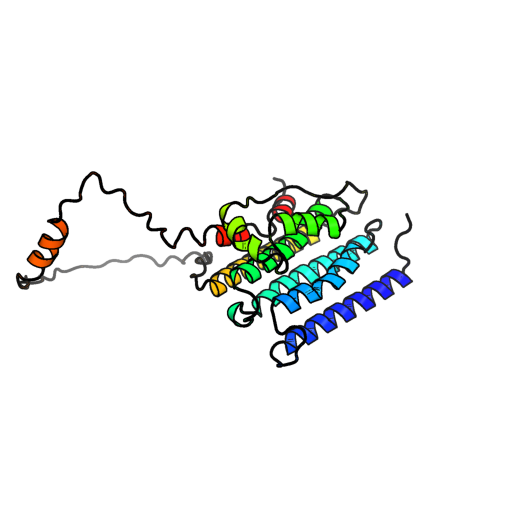O 1
ATOM 1844 N N . SER A 1 234 ? -3.519 3.315 60.593 1.00 49.19 234 SER A N 1
ATOM 1845 C CA . SER A 1 234 ? -2.573 2.220 60.841 1.00 49.19 234 SER A CA 1
ATOM 1846 C C . SER A 1 234 ? -3.275 0.881 61.095 1.00 49.19 234 SER A C 1
ATOM 1848 O O . SER A 1 234 ? -2.798 -0.158 60.639 1.00 49.19 234 SER A O 1
ATOM 1850 N N . GLU A 1 235 ? -4.448 0.885 61.737 1.00 49.88 235 GLU A N 1
ATOM 1851 C CA . GLU A 1 235 ? -5.235 -0.335 61.954 1.00 49.88 235 GLU A CA 1
ATOM 1852 C C . GLU A 1 235 ? -5.872 -0.874 60.665 1.00 49.88 235 GLU A C 1
ATOM 1854 O O . GLU A 1 235 ? -6.046 -2.087 60.524 1.00 49.88 235 GLU A O 1
ATOM 1859 N N . HIS A 1 236 ? -6.208 -0.001 59.707 1.00 52.59 236 HIS A N 1
ATOM 1860 C CA . HIS A 1 236 ? -6.767 -0.419 58.421 1.00 52.59 236 HIS A CA 1
ATOM 1861 C C . HIS A 1 236 ? -5.709 -1.118 57.557 1.00 52.59 236 HIS A C 1
ATOM 1863 O O . HIS A 1 236 ? -5.969 -2.194 57.013 1.00 52.59 236 HIS A O 1
ATOM 1869 N N . TYR A 1 237 ? -4.493 -0.562 57.511 1.00 48.72 237 TYR A N 1
ATOM 1870 C CA . TYR A 1 237 ? -3.362 -1.182 56.821 1.00 48.72 237 TYR A CA 1
ATOM 1871 C C . TYR A 1 237 ? -2.877 -2.460 57.515 1.00 48.72 237 TYR A C 1
ATOM 1873 O O . TYR A 1 237 ? -2.555 -3.427 56.830 1.00 48.72 237 TYR A O 1
ATOM 1881 N N . ALA A 1 238 ? -2.900 -2.529 58.851 1.00 54.81 238 ALA A N 1
ATOM 1882 C CA . ALA A 1 238 ? -2.510 -3.740 59.579 1.00 54.81 238 ALA A CA 1
ATOM 1883 C C . ALA A 1 238 ? -3.426 -4.942 59.269 1.00 54.81 238 ALA A C 1
ATOM 1885 O O . ALA A 1 238 ? -2.947 -6.065 59.124 1.00 54.81 238 ALA A O 1
ATOM 1886 N N . ARG A 1 239 ? -4.735 -4.717 59.074 1.00 57.03 239 ARG A N 1
ATOM 1887 C CA . ARG A 1 239 ? -5.700 -5.785 58.736 1.00 57.03 239 ARG A CA 1
ATOM 1888 C C . ARG A 1 239 ? -5.597 -6.285 57.292 1.00 57.03 239 ARG A C 1
ATOM 1890 O O . ARG A 1 239 ? -6.090 -7.373 56.994 1.00 57.03 239 ARG A O 1
ATOM 1897 N N . LEU A 1 240 ? -4.968 -5.522 56.395 1.00 56.50 240 LEU A N 1
ATOM 1898 C CA . LEU A 1 240 ? -4.770 -5.902 54.990 1.00 56.50 240 LEU A CA 1
ATOM 1899 C C . LEU A 1 240 ? -3.742 -7.034 54.828 1.00 56.50 240 LEU A C 1
ATOM 1901 O O . LEU A 1 240 ? -3.853 -7.820 53.889 1.00 56.50 240 LEU A O 1
ATOM 1905 N N . PHE A 1 241 ? -2.804 -7.159 55.772 1.00 49.00 241 PHE A N 1
ATOM 1906 C CA . PHE A 1 241 ? -1.723 -8.151 55.735 1.00 49.00 241 PHE A CA 1
ATOM 1907 C C . PHE A 1 241 ? -1.929 -9.344 56.681 1.00 49.00 241 PHE A C 1
ATOM 1909 O O . PHE A 1 241 ? -1.129 -10.275 56.667 1.00 49.00 241 PHE A O 1
ATOM 1916 N N . ASP A 1 242 ? -3.015 -9.358 57.461 1.00 50.06 242 ASP A N 1
ATOM 1917 C CA . ASP A 1 242 ? -3.297 -10.418 58.444 1.00 50.06 242 ASP A CA 1
ATOM 1918 C C . ASP A 1 242 ? -4.046 -11.628 57.842 1.00 50.06 242 ASP A C 1
ATOM 1920 O O . ASP A 1 242 ? -4.268 -12.654 58.489 1.00 50.06 242 ASP A O 1
ATOM 1924 N N . LYS A 1 243 ? -4.414 -11.557 56.555 1.00 54.41 243 LYS A N 1
ATOM 1925 C CA . LYS A 1 243 ? -4.872 -12.731 55.804 1.00 54.41 243 LYS A CA 1
ATOM 1926 C C . LYS A 1 243 ? -3.660 -13.556 55.383 1.00 54.41 243 LYS A C 1
ATOM 1928 O O . LYS A 1 243 ? -3.033 -13.269 54.367 1.00 54.41 243 LYS A O 1
ATOM 1933 N N . ARG A 1 244 ? -3.358 -14.608 56.151 1.00 51.31 244 ARG A N 1
ATOM 1934 C CA . ARG A 1 244 ? -2.456 -15.685 55.715 1.00 51.31 244 ARG A CA 1
ATOM 1935 C C . ARG A 1 244 ? -2.909 -16.182 54.341 1.00 51.31 244 ARG A C 1
ATOM 1937 O O . ARG A 1 244 ? -4.012 -16.712 54.218 1.00 51.31 244 ARG A O 1
ATOM 1944 N N . LEU A 1 245 ? -2.070 -15.973 53.326 1.00 50.09 245 LEU A N 1
ATOM 1945 C CA . LEU A 1 245 ? -2.227 -16.614 52.027 1.00 50.09 245 LEU A CA 1
ATOM 1946 C C . LEU A 1 245 ? -2.136 -18.128 52.227 1.00 50.09 245 LEU A C 1
ATOM 1948 O O . LEU A 1 245 ? -1.197 -18.620 52.853 1.00 50.09 245 LEU A O 1
ATOM 1952 N N . ASP A 1 246 ? -3.141 -18.830 51.720 1.00 50.69 246 ASP A N 1
ATOM 1953 C CA . ASP A 1 246 ? -3.159 -20.283 51.622 1.00 50.69 246 ASP A CA 1
ATOM 1954 C C . ASP A 1 246 ? -2.011 -20.712 50.686 1.00 50.69 246 ASP A C 1
ATOM 1956 O O . ASP A 1 246 ? -1.997 -20.275 49.530 1.00 50.69 246 ASP A O 1
ATOM 1960 N N . PRO A 1 247 ? -1.005 -21.472 51.159 1.00 53.38 247 PRO A N 1
ATOM 1961 C CA . PRO A 1 247 ? 0.186 -21.789 50.370 1.00 53.38 247 PRO A CA 1
ATOM 1962 C C . PRO A 1 247 ? -0.091 -22.696 49.159 1.00 53.38 247 PRO A C 1
ATOM 1964 O O . PRO A 1 247 ? 0.792 -22.818 48.315 1.00 53.38 247 PRO A O 1
ATOM 1967 N N . ASP A 1 248 ? -1.298 -23.266 49.047 1.00 51.94 248 ASP A N 1
ATOM 1968 C CA . ASP A 1 248 ? -1.727 -24.137 47.940 1.00 51.94 248 ASP A CA 1
ATOM 1969 C C . ASP A 1 248 ? -2.818 -23.515 47.042 1.00 51.94 248 ASP A C 1
ATOM 1971 O O . ASP A 1 248 ? -3.395 -24.189 46.186 1.00 51.94 248 ASP A O 1
ATOM 1975 N N . ALA A 1 249 ? -3.118 -22.220 47.189 1.00 51.56 249 ALA A N 1
ATOM 1976 C CA . ALA A 1 249 ? -4.018 -21.545 46.259 1.00 51.56 249 ALA A CA 1
ATOM 1977 C C . ALA A 1 249 ? -3.278 -21.211 44.952 1.00 51.56 249 ALA A C 1
ATOM 1979 O O . ALA A 1 249 ? -2.591 -20.190 44.863 1.00 51.56 249 ALA A O 1
ATOM 1980 N N . GLU A 1 250 ? -3.448 -22.048 43.920 1.00 49.84 250 GLU A N 1
ATOM 1981 C CA . GLU A 1 250 ? -3.084 -21.681 42.547 1.00 49.84 250 GLU A CA 1
ATOM 1982 C C . GLU A 1 250 ? -3.751 -20.338 42.199 1.00 49.84 250 GLU A C 1
ATOM 1984 O O . GLU A 1 250 ? -4.983 -20.219 42.263 1.00 49.84 250 GLU A O 1
ATOM 1989 N N . PRO A 1 251 ? -2.974 -19.291 41.864 1.00 45.22 251 PRO A N 1
ATOM 1990 C CA . PRO A 1 251 ? -3.559 -18.011 41.519 1.00 45.22 251 PRO A CA 1
ATOM 1991 C C . PRO A 1 251 ? -4.381 -18.196 40.238 1.00 45.22 251 PRO A C 1
ATOM 1993 O O . PRO A 1 251 ? -3.842 -18.690 39.245 1.00 45.22 251 PRO A O 1
ATOM 1996 N N . PRO A 1 252 ? -5.664 -17.781 40.194 1.00 46.03 252 PRO A N 1
ATOM 1997 C CA . PRO A 1 252 ? -6.359 -17.710 38.921 1.00 46.03 252 PRO A CA 1
ATOM 1998 C C . PRO A 1 252 ? -5.557 -16.753 38.044 1.00 46.03 252 PRO A C 1
ATOM 2000 O O . PRO A 1 252 ? -5.300 -15.619 38.461 1.00 46.03 252 PRO A O 1
ATOM 2003 N N . ALA A 1 253 ? -5.120 -17.230 36.877 1.00 45.72 253 ALA A N 1
ATOM 2004 C CA . ALA A 1 253 ? -4.330 -16.469 35.921 1.00 45.72 253 ALA A CA 1
ATOM 2005 C C . ALA A 1 253 ? -5.063 -15.166 35.574 1.00 45.72 253 ALA A C 1
ATOM 2007 O O . ALA A 1 253 ? -5.929 -15.110 34.701 1.00 45.72 253 ALA A O 1
ATOM 2008 N N . LYS A 1 254 ? -4.741 -14.095 36.299 1.00 43.97 254 LYS A N 1
ATOM 2009 C CA . LYS A 1 254 ? -5.149 -12.744 35.953 1.00 43.97 254 LYS A CA 1
ATOM 2010 C C . LYS A 1 254 ? -4.272 -12.352 34.776 1.00 43.97 254 LYS A C 1
ATOM 2012 O O . LYS A 1 254 ? -3.178 -11.845 34.991 1.00 43.97 254 LYS A O 1
ATOM 2017 N N . ARG A 1 255 ? -4.750 -12.616 33.553 1.00 40.44 255 ARG A N 1
ATOM 2018 C CA . ARG A 1 255 ? -4.222 -11.997 32.328 1.00 40.44 255 ARG A CA 1
ATOM 2019 C C . ARG A 1 255 ? -4.095 -10.499 32.594 1.00 40.44 255 ARG A C 1
ATOM 2021 O O . ARG A 1 255 ? -5.090 -9.791 32.770 1.00 40.44 255 ARG A O 1
ATOM 2028 N N . THR A 1 256 ? -2.866 -10.025 32.729 1.00 36.53 256 THR A N 1
ATOM 2029 C CA . THR A 1 256 ? -2.579 -8.604 32.837 1.00 36.53 256 THR A CA 1
ATOM 2030 C C . THR A 1 256 ? -2.702 -8.015 31.445 1.00 36.53 256 THR A C 1
ATOM 2032 O O . THR A 1 256 ? -1.915 -8.340 30.567 1.00 36.53 256 THR A O 1
ATOM 2035 N N . ARG A 1 257 ? -3.673 -7.115 31.278 1.00 43.94 257 ARG A N 1
ATOM 2036 C CA . ARG A 1 257 ? -4.058 -6.330 30.084 1.00 43.94 257 ARG A CA 1
ATOM 2037 C C . ARG A 1 257 ? -2.914 -5.697 29.252 1.00 43.94 257 ARG A C 1
ATOM 2039 O O . ARG A 1 257 ? -3.173 -5.072 28.235 1.00 43.94 257 ARG A O 1
ATOM 2046 N N . ILE A 1 258 ? -1.664 -5.801 29.701 1.00 41.75 258 ILE A N 1
ATOM 2047 C CA . ILE A 1 258 ? -0.448 -5.355 29.009 1.00 41.75 258 ILE A CA 1
ATOM 2048 C C . ILE A 1 258 ? -0.012 -6.379 27.940 1.00 41.75 258 ILE A C 1
ATOM 2050 O O . ILE A 1 258 ? 0.587 -5.992 26.942 1.00 41.75 258 ILE A O 1
ATOM 2054 N N . GLU A 1 259 ? -0.352 -7.662 28.100 1.00 50.81 259 GLU A N 1
ATOM 2055 C CA . GLU A 1 259 ? 0.018 -8.726 27.151 1.00 50.81 259 GLU A CA 1
ATOM 2056 C C . GLU A 1 259 ? -0.825 -8.694 25.861 1.00 50.81 259 GLU A C 1
ATOM 2058 O O . GLU A 1 259 ? -0.318 -9.023 24.791 1.00 50.81 259 GLU A O 1
ATOM 2063 N N . ASP A 1 260 ? -2.062 -8.183 25.924 1.00 63.53 260 ASP A N 1
ATOM 2064 C CA . ASP A 1 260 ? -3.027 -8.203 24.809 1.00 63.53 260 ASP A CA 1
ATOM 2065 C C . ASP A 1 260 ? -2.650 -7.280 23.627 1.00 63.53 260 ASP A C 1
ATOM 2067 O O . ASP A 1 260 ? -3.223 -7.379 22.542 1.00 63.53 260 ASP A O 1
ATOM 2071 N N . HIS A 1 261 ? -1.687 -6.367 23.803 1.00 79.81 261 HIS A N 1
ATOM 2072 C CA . HIS A 1 261 ? -1.290 -5.400 22.768 1.00 79.81 261 HIS A CA 1
ATOM 2073 C C . HIS A 1 261 ? 0.126 -5.610 22.217 1.00 79.81 261 HIS A C 1
ATOM 2075 O O . HIS A 1 261 ? 0.497 -4.966 21.234 1.00 79.81 261 HIS A O 1
ATOM 2081 N N . ALA A 1 262 ? 0.900 -6.539 22.793 1.00 85.69 262 ALA A N 1
ATOM 2082 C CA . ALA A 1 262 ? 2.263 -6.838 22.350 1.00 85.69 262 ALA A CA 1
ATOM 2083 C C . ALA A 1 262 ? 2.303 -7.319 20.892 1.00 85.69 262 ALA A C 1
ATOM 2085 O O . ALA A 1 262 ? 3.226 -6.975 20.148 1.00 85.69 262 ALA A O 1
ATOM 2086 N N . PHE A 1 263 ? 1.274 -8.061 20.470 1.00 89.75 263 PHE A N 1
ATOM 2087 C CA . PHE A 1 263 ? 1.083 -8.454 19.080 1.00 89.75 263 PHE A CA 1
ATOM 2088 C C . PHE A 1 263 ? 1.048 -7.227 18.162 1.00 89.75 263 PHE A C 1
ATOM 2090 O O . PHE A 1 263 ? 1.865 -7.120 17.247 1.00 89.75 263 PHE A O 1
ATOM 2097 N N . TRP A 1 264 ? 0.150 -6.278 18.434 1.00 92.50 264 TRP A N 1
ATOM 2098 C CA . TRP A 1 264 ? -0.035 -5.093 17.599 1.00 92.50 264 TRP A CA 1
ATOM 2099 C C . TRP A 1 264 ? 1.211 -4.218 17.568 1.00 92.50 264 TRP A C 1
ATOM 2101 O O . TRP A 1 264 ? 1.641 -3.814 16.488 1.00 92.50 264 TRP A O 1
ATOM 2111 N N . ASP A 1 265 ? 1.830 -3.984 18.725 1.00 91.56 265 ASP A N 1
ATOM 2112 C CA . ASP A 1 265 ? 3.063 -3.204 18.809 1.00 91.56 265 ASP A CA 1
ATOM 2113 C C . ASP A 1 265 ? 4.184 -3.855 17.985 1.00 91.56 265 ASP A C 1
ATOM 2115 O O . ASP A 1 265 ? 4.838 -3.180 17.191 1.00 91.56 265 ASP A O 1
ATOM 2119 N N . THR A 1 266 ? 4.360 -5.174 18.090 1.00 91.00 266 THR A N 1
ATOM 2120 C CA . THR A 1 266 ? 5.385 -5.908 17.331 1.00 91.00 266 THR A CA 1
ATOM 2121 C C . THR A 1 266 ? 5.154 -5.807 15.824 1.00 91.00 266 THR A C 1
ATOM 2123 O O . THR A 1 266 ? 6.084 -5.517 15.072 1.00 91.00 266 THR A O 1
ATOM 2126 N N . HIS A 1 267 ? 3.916 -6.015 15.376 1.00 92.69 267 HIS A N 1
ATOM 2127 C CA . HIS A 1 267 ? 3.580 -6.107 13.957 1.00 92.69 267 HIS A CA 1
ATOM 2128 C C . HIS A 1 267 ? 3.524 -4.748 13.258 1.00 92.69 267 HIS A C 1
ATOM 2130 O O . HIS A 1 267 ? 3.998 -4.605 12.132 1.00 92.69 267 HIS A O 1
ATOM 2136 N N . TYR A 1 268 ? 3.016 -3.712 13.928 1.00 94.94 268 TYR A N 1
ATOM 2137 C CA . TYR A 1 268 ? 3.062 -2.362 13.372 1.00 94.94 268 TYR A CA 1
ATOM 2138 C C . TYR A 1 268 ? 4.481 -1.777 13.403 1.00 94.94 268 TYR A C 1
ATOM 2140 O O . TYR A 1 268 ? 4.855 -1.033 12.496 1.00 94.94 268 TYR A O 1
ATOM 2148 N N . ALA A 1 269 ? 5.307 -2.133 14.396 1.00 92.50 269 ALA A N 1
ATOM 2149 C CA . ALA A 1 269 ? 6.716 -1.733 14.423 1.00 92.50 269 ALA A CA 1
ATOM 2150 C C . ALA A 1 269 ? 7.564 -2.466 13.368 1.00 92.50 269 ALA A C 1
ATOM 2152 O O . ALA A 1 269 ? 8.597 -1.945 12.937 1.00 92.50 269 ALA A O 1
ATOM 2153 N N . SER A 1 270 ? 7.137 -3.656 12.932 1.00 92.56 270 SER A N 1
ATOM 2154 C CA . SER A 1 270 ? 7.823 -4.459 11.915 1.00 92.56 270 SER A CA 1
ATOM 2155 C C . SER A 1 270 ? 7.359 -4.185 10.479 1.00 92.56 270 SER A C 1
ATOM 2157 O O . SER A 1 270 ? 7.904 -4.795 9.550 1.00 92.56 270 SER A O 1
ATOM 2159 N N . LEU A 1 271 ? 6.422 -3.249 10.260 1.00 94.75 271 LEU A N 1
ATOM 2160 C CA . LEU A 1 271 ? 5.995 -2.865 8.912 1.00 94.75 271 LEU A CA 1
ATOM 2161 C C . LEU A 1 271 ? 7.194 -2.480 8.045 1.00 94.75 271 LEU A C 1
ATOM 2163 O O . LEU A 1 271 ? 8.094 -1.745 8.464 1.00 94.75 271 LEU A O 1
ATOM 2167 N N . PHE A 1 272 ? 7.190 -2.995 6.817 1.00 95.38 272 PHE A N 1
ATOM 2168 C CA . PHE A 1 272 ? 8.251 -2.811 5.827 1.00 95.38 272 PHE A CA 1
ATOM 2169 C C . PHE A 1 272 ? 9.629 -3.350 6.239 1.00 95.38 272 PHE A C 1
ATOM 2171 O O . PHE A 1 272 ? 10.632 -3.024 5.600 1.00 95.38 272 PHE A O 1
ATOM 2178 N N . SER A 1 273 ? 9.733 -4.168 7.293 1.00 93.44 273 SER A N 1
ATOM 2179 C CA . SER A 1 273 ? 11.024 -4.647 7.806 1.00 93.44 273 SER A CA 1
ATOM 2180 C C . SER A 1 273 ? 11.855 -5.393 6.760 1.00 93.44 273 SER A C 1
ATOM 2182 O O . SER A 1 273 ? 13.089 -5.339 6.812 1.00 93.44 273 SER A O 1
ATOM 2184 N N . ARG A 1 274 ? 11.228 -6.081 5.797 1.00 94.19 274 ARG A N 1
ATOM 2185 C CA . ARG A 1 274 ? 11.949 -6.779 4.722 1.00 94.19 274 ARG A CA 1
ATOM 2186 C C . ARG A 1 274 ? 12.581 -5.800 3.757 1.00 94.19 274 ARG A C 1
ATOM 2188 O O . ARG A 1 274 ? 13.794 -5.854 3.553 1.00 94.19 274 ARG A O 1
ATOM 2195 N N . SER A 1 275 ? 11.796 -4.868 3.227 1.00 94.50 275 SER A N 1
ATOM 2196 C CA . SER A 1 275 ? 12.306 -3.840 2.322 1.00 94.50 275 SER A CA 1
ATOM 2197 C C . SER A 1 275 ? 13.322 -2.929 3.013 1.00 94.50 275 SER A C 1
ATOM 2199 O O . SER A 1 275 ? 14.400 -2.681 2.475 1.00 94.50 275 SER A O 1
ATOM 2201 N N . LEU A 1 276 ? 13.049 -2.497 4.247 1.00 94.25 276 LEU A N 1
ATOM 2202 C CA . LEU A 1 276 ? 13.946 -1.634 5.018 1.00 94.25 276 LEU A CA 1
ATOM 2203 C C . LEU A 1 276 ? 15.304 -2.289 5.286 1.00 94.25 276 LEU A C 1
ATOM 2205 O O . LEU A 1 276 ? 16.323 -1.604 5.216 1.00 94.25 276 LEU A O 1
ATOM 2209 N N . ARG A 1 277 ? 15.360 -3.604 5.541 1.00 92.62 277 ARG A N 1
ATOM 2210 C CA . ARG A 1 277 ? 16.638 -4.329 5.670 1.00 92.62 277 ARG A CA 1
ATOM 2211 C C . ARG A 1 277 ? 17.461 -4.280 4.391 1.00 92.62 277 ARG A C 1
ATOM 2213 O O . ARG A 1 277 ? 18.665 -4.060 4.467 1.00 92.62 277 ARG A O 1
ATOM 2220 N N . MET A 1 278 ? 16.820 -4.427 3.235 1.00 92.75 278 MET A N 1
ATOM 2221 C CA . MET A 1 278 ? 17.495 -4.340 1.937 1.00 92.75 278 MET A CA 1
ATOM 2222 C C . MET A 1 278 ? 17.960 -2.926 1.600 1.00 92.75 278 MET A C 1
ATOM 2224 O O . MET A 1 278 ? 18.874 -2.769 0.795 1.00 92.75 278 MET A O 1
ATOM 2228 N N . LEU A 1 279 ? 17.321 -1.904 2.171 1.00 91.69 279 LEU A N 1
ATOM 2229 C CA . LEU A 1 279 ? 17.634 -0.491 1.956 1.00 91.69 279 LEU A CA 1
ATOM 2230 C C . LEU A 1 279 ? 18.696 0.054 2.917 1.00 91.69 279 LEU A C 1
ATOM 2232 O O . LEU A 1 279 ? 19.139 1.189 2.732 1.00 91.69 279 LEU A O 1
ATOM 2236 N N . ARG A 1 280 ? 19.129 -0.725 3.918 1.00 82.31 280 ARG A N 1
ATOM 2237 C CA . ARG A 1 280 ? 20.222 -0.307 4.800 1.00 82.31 280 ARG A CA 1
ATOM 2238 C C . ARG A 1 280 ? 21.491 -0.074 3.972 1.00 82.31 280 ARG A C 1
ATOM 2240 O O . ARG A 1 280 ? 21.795 -0.888 3.097 1.00 82.31 280 ARG A O 1
ATOM 2247 N N . PRO A 1 281 ? 22.227 1.023 4.220 1.00 63.75 281 PRO A N 1
ATOM 2248 C CA . PRO A 1 281 ? 23.535 1.197 3.614 1.00 63.75 281 PRO A CA 1
ATOM 2249 C C . PRO A 1 281 ? 24.417 0.019 4.041 1.00 63.75 281 PRO A C 1
ATOM 2251 O O . PRO A 1 281 ? 24.513 -0.292 5.228 1.00 63.75 281 PRO A O 1
ATOM 2254 N N . THR A 1 282 ? 25.008 -0.675 3.070 1.00 51.62 282 THR A N 1
ATOM 2255 C CA . THR A 1 282 ? 26.098 -1.613 3.348 1.00 51.62 282 THR A CA 1
ATOM 2256 C C . THR A 1 282 ? 27.258 -0.826 3.967 1.00 51.62 282 THR A C 1
ATOM 2258 O O . THR A 1 282 ? 27.552 0.252 3.441 1.00 51.62 282 THR A O 1
ATOM 2261 N N . PRO A 1 283 ? 27.852 -1.311 5.073 1.00 40.69 283 PRO A N 1
ATOM 2262 C CA . PRO A 1 283 ? 28.965 -0.641 5.744 1.00 40.69 283 PRO A CA 1
ATOM 2263 C C . PRO A 1 283 ? 30.193 -0.495 4.842 1.00 40.69 283 PRO A C 1
ATOM 2265 O O . PRO A 1 283 ? 30.366 -1.339 3.929 1.00 40.69 283 PRO A O 1
#

Sequence (283 aa):
MTGLTARQQSRLVMYLDDALLRMARAFQKRHEPDAPLHTLRAFLDAWSPNVRVVTSTPQDTAATAALRDAYLMRIMSDMSEGVVGYACRADDALDTDTQLMYVLYWMDVLDHLWAARLSERHVALDEVQKCAASLFPTPEDAPRVHPVVEEVVMDDRVLGTPVDMPRYSPTDRVRLRDEMTRAREQLFGWMRDQLRLPRPPTIEEEPAAAATSSSDDEAPATTWEAEEAPASESEHYARLFDKRLDPDAEPPAKRTRIEDHAFWDTHYASLFSRSLRMLRPTP

Organism: NCBI:txid1514897

Foldseek 3Di:
DDADDPVRLVVLVVVLVVLVVVLVVLLVCLPPPPRQPVALLSSLVSCVVNLQSLLPFDQADPVSVVVSLVSLLVSLLCNLVSSLVHAQVSDPVADLLLSLLQSLLSLQLSLLVLLCSQQQFRDHSVRSSVVSCVQRPHPVPRVVRVVSLVDHDDDLDRDGGHDDGDHDDLVVLVVSLVSQVVSLLSSLVSSCVNVVHDRPDDPPVPPPPDDDDDDDDDDDDDDDDDDDDDPDVVVVVVVVPPPDDDPPDDPPPPPDPVVSCPSVNVSSNCRSVNSNVSSDDDD

Radius of gyration: 27.0 Å; Cα contacts (8 Å, |Δi|>4): 241; chains: 1; bounding box: 52×55×92 Å

Mean predicted aligned error: 12.13 Å

Solvent-accessible surface area (backbone atoms only — not comparable to full-atom values): 17013 Å² total; per-residue (Å²): 135,85,71,78,50,72,70,53,48,54,52,48,50,55,51,49,54,51,52,52,51,51,49,54,54,39,55,74,40,18,87,42,95,86,31,82,30,57,40,64,66,45,45,59,57,66,43,49,68,54,53,52,54,44,68,64,48,59,42,76,38,63,69,42,32,52,50,32,51,53,53,50,51,47,49,53,50,56,49,49,59,49,55,66,78,51,60,53,88,76,37,91,89,50,57,55,67,39,51,54,30,36,51,51,22,54,50,46,35,51,26,49,55,46,29,11,55,77,65,36,22,54,54,56,68,71,58,42,46,53,55,25,45,73,72,23,35,41,70,95,42,44,88,52,39,69,68,39,64,76,70,74,72,89,79,77,77,71,58,58,44,83,48,87,48,70,78,79,50,74,67,56,44,53,54,49,44,53,50,48,51,51,42,25,54,51,49,36,48,43,51,29,55,72,71,71,43,83,68,77,82,77,81,67,80,70,76,75,78,76,87,77,80,89,79,90,84,84,87,82,91,77,92,77,78,88,77,86,75,77,87,65,61,64,60,59,59,53,60,70,68,67,64,77,76,64,94,81,64,77,75,76,83,71,80,58,82,72,64,80,46,51,50,57,54,53,53,37,70,45,48,44,50,60,33,48,60,74,57,51,81,79,133

Secondary structure (DSSP, 8-state):
--PPPHHHHHHHHHHHHHHHHHHHHHHHTTTSTT-TT-SHHHHHHHHHHHHHHHHTS--SSHHHHHHHHHHHHHHHHHHHHHHTT--GGG-TTS-HHHHHHHHHHHHHHHHHHHHHHHTTEE--HHHHHHHHHHHS--GGGGGGHHHHHHH--------SEE---PPPPHHHHHHHHHHHHHHHHHHHHHHHHHTTPPPPP-----------------------------TTHHHHHHHHS-S---TT-PPP----TTGGGHHHHHHHHTTTHHHHHHHSPP-

pLDDT: mean 81.63, std 21.47, range [30.72, 98.44]

Nearest PDB structures (foldseek):
  4nuu-assembly1_A  TM=3.241E-01  e=2.236E+00  Plasmodium vivax Sal-1